Protein AF-A0A851PNS4-F1 (afdb_monomer)

pLDDT: mean 85.69, std 12.78, range [39.78, 97.44]

Radius of gyration: 22.6 Å; Cα contacts (8 Å, |Δi|>4): 442; chains: 1; bounding box: 61×51×70 Å

Secondary structure (DSSP, 8-state):
-------SPPTTGGGBSSSS-TT---EEEEE---SS--------SSPPPP-STTHHHHHHTT-EEEEE-SHHHHHHHHHHHHHH--SEEEEEEEEESSPPPPP----------SS--TTTEEEEEEE-PPPTTTSS---SSPPPPSS---TT-SSPPPBPSS-EEEEEEEEEPPP--TT---EEEEEPS-HHHHHHHHTT-TT-EEEEEEE-TTGGG-TTS-SEEEEEEEEEE-TTSS-EEEEE-STTHHHHHHHHHHHHHTSTT---HHHHHHHHHHHTTS-GGGG-

Solvent-accessible surface area (backbone atoms only — not comparable to full-atom values): 17306 Å² total; per-residue (Å²): 132,75,81,82,86,79,86,72,79,55,92,74,45,75,49,36,75,50,100,61,48,36,71,48,63,37,72,44,82,45,80,58,60,65,96,58,92,70,79,88,70,77,89,67,94,62,75,46,70,41,97,48,71,61,28,64,58,11,47,78,36,48,38,44,34,33,40,26,57,44,76,68,43,45,52,56,48,51,58,55,47,61,73,64,72,66,61,39,39,37,34,30,41,35,62,41,83,68,80,54,80,77,78,93,67,92,69,77,87,70,80,70,75,90,68,90,49,76,48,41,52,45,54,38,41,32,44,54,65,53,35,92,88,76,70,46,64,84,77,85,55,78,82,76,68,42,57,82,89,56,91,86,52,94,65,79,79,54,36,65,43,45,56,50,38,30,31,33,54,58,80,39,75,75,84,85,59,90,94,60,88,68,33,78,28,46,46,52,90,41,58,44,44,49,57,58,42,74,64,72,50,50,74,40,25,24,45,24,20,36,47,42,79,68,50,92,82,43,98,84,59,63,74,63,43,62,38,29,28,30,42,33,37,35,89,83,60,81,49,32,29,44,36,36,34,56,75,38,35,87,62,50,49,60,54,53,50,44,31,52,73,74,41,68,73,51,78,47,72,68,52,48,54,54,50,55,54,51,56,74,75,46,64,76,80,74,77,112

Mean predicted aligned error: 8.02 Å

InterPro domains:
  IPR051113 Integrator complex subunit 6 [PTHR12957] (2-287)
  IPR057413 Integrator complex subunit 6-like, beta-barrel domain [PF25462] (119-261)

Foldseek 3Di:
DDDDPPPDQDVPNQQADDPDAQFDADEAEAEQADPDDDDDDPDDPAFDADPDPCQVVNFLNQHTYGHHHDPVNVVVVVVVVVVVPAGFGKAKEAEDDDAADDQPPPDPDPPDPPDDDQQRIGIWTWGQDADPVPRHGDADFDADALAFDDPPDPDDHHGYNHFYKYKYNDWDADDDDPPDDKDKTWIDDGPNFVVQLVSVCQRTWIFIFTQNPPCPPPPPADSTAATQWTWGADNVSPTIITIGHHGNCVQVRVLVVCCVPVVVVPADPVSVVSVVVVCVSHRPVSVD

Structure (mmCIF, N/CA/C/O backbone):
data_AF-A0A851PNS4-F1
#
_entry.id   AF-A0A851PNS4-F1
#
loop_
_atom_site.group_PDB
_ato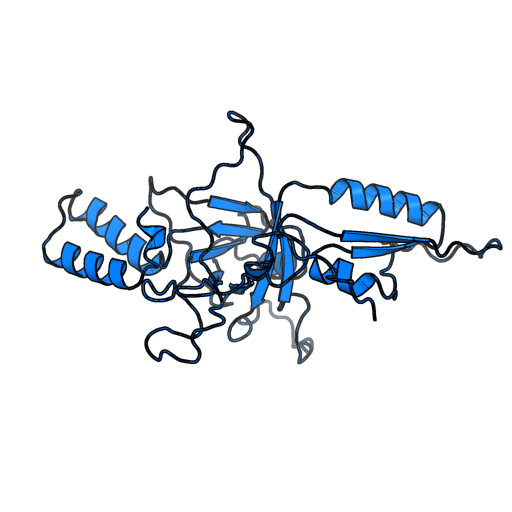m_site.id
_atom_site.type_symbol
_atom_site.label_atom_id
_atom_site.label_alt_id
_atom_site.label_comp_id
_atom_site.label_asym_id
_atom_site.label_entity_id
_atom_site.label_seq_id
_atom_site.pdbx_PDB_ins_code
_atom_site.Cartn_x
_atom_site.Cartn_y
_atom_site.Cartn_z
_atom_site.occupancy
_atom_site.B_iso_or_equiv
_atom_site.auth_seq_id
_atom_site.auth_comp_id
_atom_site.auth_asym_id
_atom_site.auth_atom_id
_atom_site.pdbx_PDB_model_num
ATOM 1 N N . GLN A 1 1 ? -0.827 0.821 -29.550 1.00 58.34 1 GLN A N 1
ATOM 2 C CA . GLN A 1 1 ? -1.533 0.421 -28.313 1.00 58.34 1 GLN A CA 1
ATOM 3 C C . GLN A 1 1 ? -1.532 -1.097 -28.230 1.00 58.34 1 GLN A C 1
ATOM 5 O O . GLN A 1 1 ? -1.799 -1.730 -29.245 1.00 58.34 1 GLN A O 1
ATOM 10 N N . LEU A 1 2 ? -1.178 -1.662 -27.075 1.00 74.62 2 LEU A N 1
ATOM 11 C CA . LEU A 1 2 ? -1.218 -3.103 -26.816 1.00 74.62 2 LEU A CA 1
ATOM 12 C C . LEU A 1 2 ? -2.602 -3.455 -26.250 1.00 74.62 2 LEU A C 1
ATOM 14 O O . LEU A 1 2 ? -2.930 -3.017 -25.152 1.00 74.62 2 LEU A O 1
ATOM 18 N N . HIS A 1 3 ? -3.406 -4.211 -26.998 1.00 80.44 3 HIS A N 1
ATOM 19 C CA . HIS A 1 3 ? -4.722 -4.690 -26.556 1.00 80.44 3 HIS A CA 1
ATOM 20 C C . HIS A 1 3 ? -4.648 -6.189 -26.276 1.00 80.44 3 HIS A C 1
ATOM 22 O O . HIS A 1 3 ? -4.168 -6.950 -27.116 1.00 80.44 3 HIS A O 1
ATOM 28 N N . LEU A 1 4 ? -5.100 -6.609 -25.093 1.00 80.94 4 LEU A N 1
ATOM 29 C CA . LEU A 1 4 ? -5.114 -8.017 -24.700 1.00 80.94 4 LEU A CA 1
ATOM 30 C C . LEU A 1 4 ? -6.422 -8.673 -25.178 1.00 80.94 4 LEU A C 1
ATOM 32 O O . LEU A 1 4 ? -7.496 -8.177 -24.834 1.00 80.94 4 LEU A O 1
ATOM 36 N N . PRO A 1 5 ? -6.374 -9.768 -25.959 1.00 78.44 5 PRO A N 1
ATOM 37 C CA . PRO A 1 5 ? -7.580 -10.463 -26.396 1.00 78.44 5 PRO A CA 1
ATOM 38 C C . PRO A 1 5 ? -8.207 -11.238 -25.225 1.00 78.44 5 PRO A C 1
ATOM 40 O O . PRO A 1 5 ? -7.684 -12.264 -24.795 1.00 78.44 5 PRO A O 1
ATOM 43 N N . LEU A 1 6 ? -9.349 -10.768 -24.717 1.00 74.50 6 LEU A N 1
ATOM 44 C CA . LEU A 1 6 ? -10.105 -11.395 -23.620 1.00 74.50 6 LEU A CA 1
ATOM 45 C C . LEU A 1 6 ? -11.136 -12.410 -24.152 1.00 74.50 6 LEU A C 1
ATOM 47 O O . LEU A 1 6 ? -12.320 -12.350 -23.834 1.00 74.50 6 LEU A O 1
ATOM 51 N N . ASN A 1 7 ? -10.696 -13.337 -25.005 1.00 68.88 7 ASN A N 1
ATOM 52 C CA . ASN A 1 7 ? -11.597 -14.169 -25.819 1.00 68.88 7 ASN A CA 1
ATOM 53 C C . ASN A 1 7 ? -12.253 -15.344 -25.061 1.00 68.88 7 ASN A C 1
ATOM 55 O O . ASN A 1 7 ? -13.078 -16.054 -25.633 1.00 68.88 7 ASN A O 1
ATOM 59 N N . SER A 1 8 ? -11.888 -15.603 -23.802 1.00 67.25 8 SER A N 1
ATOM 60 C CA . SER A 1 8 ? -12.467 -16.684 -22.985 1.00 67.25 8 SER A CA 1
ATOM 61 C C . SER A 1 8 ? -12.352 -16.348 -21.494 1.00 67.25 8 SER A C 1
ATOM 63 O O . SER A 1 8 ? -11.358 -16.719 -20.866 1.00 67.25 8 SER A O 1
ATOM 65 N N . PRO A 1 9 ? -13.320 -15.609 -20.920 1.00 78.00 9 PRO A N 1
ATOM 66 C CA . PRO A 1 9 ? -13.294 -15.281 -19.502 1.00 78.00 9 PRO A CA 1
ATOM 67 C C . PRO A 1 9 ? -13.413 -16.562 -18.669 1.00 78.00 9 PRO A C 1
ATOM 69 O O . PRO A 1 9 ? -14.321 -17.372 -18.859 1.00 78.00 9 PRO A O 1
ATOM 72 N N . LEU A 1 10 ? -12.467 -16.752 -17.750 1.00 84.19 10 LEU A N 1
ATOM 73 C CA . LEU A 1 10 ? -12.529 -17.819 -16.754 1.00 84.19 10 LEU A CA 1
ATOM 74 C C . LEU A 1 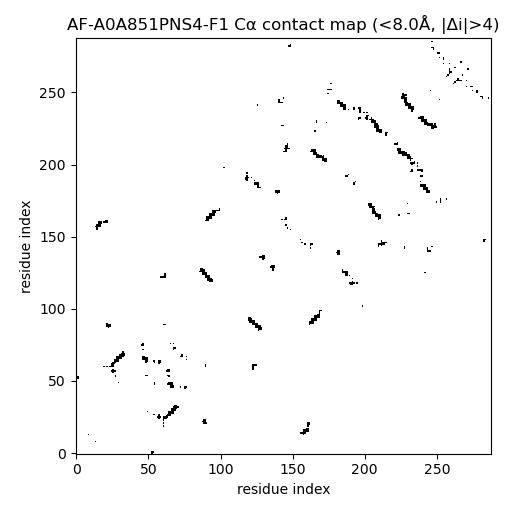10 ? -13.691 -17.535 -15.783 1.00 84.19 10 LEU A C 1
ATOM 76 O O . LEU A 1 10 ? -13.947 -16.362 -15.494 1.00 84.19 10 LEU A O 1
ATOM 80 N N . PRO A 1 11 ? -14.374 -18.556 -15.237 1.00 85.81 11 PRO A N 1
ATOM 81 C CA . PRO A 1 11 ? -15.370 -18.341 -14.187 1.00 85.81 11 PRO A CA 1
ATOM 82 C C . PRO A 1 11 ? -14.784 -17.530 -13.018 1.00 85.81 11 PRO A C 1
ATOM 84 O O . PRO A 1 11 ? -13.707 -17.864 -12.521 1.00 85.81 11 PRO A O 1
ATOM 87 N N . GLY A 1 12 ? -15.462 -16.459 -12.593 1.00 83.56 12 GLY A N 1
ATOM 88 C CA . GLY A 1 12 ? -14.994 -15.552 -11.540 1.00 83.56 12 GLY A CA 1
ATOM 89 C C . GLY A 1 12 ? -14.054 -14.438 -12.019 1.00 83.56 12 GLY A C 1
ATOM 90 O O . GLY A 1 12 ? -13.621 -13.616 -11.208 1.00 83.56 12 GLY A O 1
ATOM 91 N N . SER A 1 13 ? -13.721 -14.376 -13.314 1.00 85.75 13 SER A N 1
ATOM 92 C CA . SER A 1 13 ? -12.941 -13.264 -13.883 1.00 85.75 13 SER A CA 1
ATOM 93 C C . SER A 1 13 ? -13.712 -11.943 -13.882 1.00 85.75 13 SER A C 1
ATOM 95 O O . SER A 1 13 ? -13.099 -10.887 -13.797 1.00 85.75 13 SER A O 1
ATOM 97 N N . GLU A 1 14 ? -15.043 -11.994 -13.856 1.00 86.50 14 GLU A N 1
ATOM 98 C CA . GLU A 1 14 ? -15.935 -10.842 -13.733 1.00 86.50 14 GLU A CA 1
ATOM 99 C C . GLU A 1 14 ? -15.794 -10.090 -12.403 1.00 86.50 14 GLU A C 1
ATOM 101 O O . GLU A 1 14 ? -16.219 -8.944 -12.305 1.00 86.50 14 GLU A O 1
ATOM 106 N N . LEU A 1 15 ? -15.175 -10.700 -11.385 1.00 88.56 15 LEU A N 1
ATOM 107 C CA . LEU A 1 15 ? -14.929 -10.069 -10.085 1.00 88.56 15 LEU A CA 1
ATOM 108 C C . LEU A 1 15 ? -13.668 -9.196 -10.078 1.00 88.56 15 LEU A C 1
ATOM 110 O O . LEU A 1 15 ? -13.301 -8.648 -9.038 1.00 88.56 15 LEU A O 1
ATOM 114 N N . THR A 1 16 ? -12.943 -9.088 -11.191 1.00 88.88 16 THR A N 1
ATOM 115 C CA . THR A 1 16 ? -11.709 -8.296 -11.287 1.00 88.88 16 THR A CA 1
ATOM 116 C C . THR A 1 16 ? -11.668 -7.546 -12.609 1.00 88.88 16 THR A C 1
ATOM 118 O O . THR A 1 16 ? -12.000 -8.097 -13.651 1.00 88.88 16 THR A O 1
ATOM 121 N N . LYS A 1 17 ? -11.298 -6.264 -12.569 1.00 89.44 17 LYS A N 1
ATOM 122 C CA . LYS A 1 17 ? -11.341 -5.389 -13.749 1.00 89.44 17 LYS A CA 1
ATOM 123 C C . LYS A 1 17 ? -10.200 -5.673 -14.721 1.00 89.44 17 LYS A C 1
ATOM 125 O O . LYS A 1 17 ? -10.390 -5.603 -15.932 1.00 89.44 17 LYS A O 1
ATOM 130 N N . GLU A 1 18 ? -9.014 -5.952 -14.197 1.00 91.00 18 GLU A N 1
ATOM 131 C CA . GLU A 1 18 ? -7.792 -6.110 -14.978 1.00 91.00 18 GLU A CA 1
ATOM 132 C C . GLU A 1 18 ? -7.383 -7.592 -15.111 1.00 91.00 18 GLU A C 1
ATOM 134 O O . GLU A 1 18 ? -7.756 -8.429 -14.287 1.00 91.00 18 GLU A O 1
ATOM 139 N N . PRO A 1 19 ? -6.603 -7.949 -16.150 1.00 89.81 19 PRO A N 1
ATOM 140 C CA . PRO A 1 19 ? -6.223 -9.337 -16.422 1.00 89.81 19 PRO A CA 1
ATOM 141 C C . PRO A 1 19 ? -5.035 -9.837 -15.582 1.00 89.81 19 PRO A C 1
ATOM 143 O O . PRO A 1 19 ? -4.536 -10.934 -15.826 1.00 89.81 19 PRO A O 1
ATOM 146 N N . PHE A 1 20 ? -4.557 -9.039 -14.627 1.00 91.81 20 PHE A N 1
ATOM 147 C CA . PHE A 1 20 ? -3.464 -9.377 -13.717 1.00 91.81 20 PHE A CA 1
ATOM 148 C C . PHE A 1 20 ? -3.956 -9.368 -12.266 1.00 91.81 20 PHE A C 1
ATOM 150 O O . PHE A 1 20 ? -5.105 -9.045 -11.983 1.00 91.81 20 PHE A O 1
ATOM 157 N N . ARG A 1 21 ? -3.105 -9.783 -11.332 1.00 92.25 21 ARG A N 1
ATOM 158 C CA . ARG A 1 21 ? -3.401 -9.804 -9.893 1.00 92.25 21 ARG A CA 1
ATOM 159 C C . ARG A 1 21 ? -2.411 -8.932 -9.133 1.00 92.25 21 ARG A C 1
ATOM 161 O O . ARG A 1 21 ? -1.350 -8.598 -9.649 1.00 92.25 21 ARG A O 1
ATOM 168 N N . TRP A 1 22 ? -2.748 -8.600 -7.891 1.00 92.56 22 TRP A N 1
ATOM 169 C CA . TRP A 1 22 ? -1.929 -7.754 -7.020 1.00 92.56 22 TRP A CA 1
ATOM 170 C C . TRP A 1 22 ? -0.506 -8.250 -6.745 1.00 92.56 22 TRP A C 1
ATOM 172 O O . TRP A 1 22 ? 0.360 -7.470 -6.371 1.00 92.56 22 TRP A O 1
ATOM 182 N N . ASP A 1 23 ? -0.241 -9.535 -6.915 1.00 92.19 23 ASP A N 1
ATOM 183 C CA . ASP A 1 23 ? 1.047 -10.188 -6.703 1.00 92.19 23 ASP A CA 1
ATOM 184 C C . ASP A 1 23 ? 1.830 -10.392 -8.015 1.00 92.19 23 ASP A C 1
ATOM 186 O O . ASP A 1 23 ? 2.922 -10.961 -8.015 1.00 92.19 23 ASP A O 1
ATOM 190 N N . GLN A 1 24 ? 1.304 -9.907 -9.145 1.00 93.12 24 GLN A N 1
ATOM 191 C CA . GLN A 1 24 ? 1.887 -10.094 -10.471 1.00 93.12 24 GLN A CA 1
ATOM 192 C C . GLN A 1 24 ? 2.508 -8.798 -10.993 1.00 93.12 24 GLN A C 1
ATOM 194 O O . GLN A 1 24 ? 1.814 -7.823 -11.266 1.00 93.12 24 GLN A O 1
ATOM 199 N N . ARG A 1 25 ? 3.830 -8.814 -11.200 1.00 93.56 25 ARG A N 1
ATOM 200 C CA . ARG A 1 25 ? 4.587 -7.692 -11.776 1.00 93.56 25 ARG A CA 1
ATOM 201 C C . ARG A 1 25 ? 5.200 -8.080 -13.111 1.00 93.56 25 ARG A C 1
ATOM 203 O O . ARG A 1 25 ? 5.819 -9.139 -13.218 1.00 93.56 25 ARG A O 1
ATOM 210 N N . LEU A 1 26 ? 5.086 -7.204 -14.106 1.00 93.81 26 LEU A N 1
ATOM 211 C CA . LEU A 1 26 ? 5.686 -7.408 -15.419 1.00 93.81 26 LEU A CA 1
ATOM 212 C C . LEU A 1 26 ? 6.967 -6.583 -15.572 1.00 93.81 26 LEU A C 1
ATOM 214 O O . LEU A 1 26 ? 6.963 -5.356 -15.473 1.00 93.81 26 LEU A O 1
ATOM 218 N N . PHE A 1 27 ? 8.067 -7.262 -15.882 1.00 93.94 27 PHE A N 1
ATOM 219 C CA . PHE A 1 27 ? 9.312 -6.627 -16.300 1.00 93.94 27 PHE A CA 1
ATOM 220 C C . PHE A 1 27 ? 9.611 -7.003 -17.745 1.00 93.94 27 PHE A C 1
ATOM 222 O O . PHE A 1 27 ? 9.476 -8.164 -18.126 1.00 93.94 27 PHE A O 1
ATOM 229 N N . ALA A 1 28 ? 10.034 -6.027 -18.544 1.00 94.69 28 ALA A N 1
ATOM 230 C CA . ALA A 1 28 ? 10.362 -6.239 -19.949 1.00 94.69 28 ALA A CA 1
ATOM 231 C C . ALA A 1 28 ? 11.805 -5.823 -20.223 1.00 94.69 28 ALA A C 1
ATOM 233 O O . ALA A 1 28 ? 12.225 -4.744 -19.813 1.00 94.69 28 ALA A O 1
ATOM 234 N N . LEU A 1 29 ? 12.554 -6.663 -20.932 1.00 94.81 29 LEU A N 1
ATOM 235 C CA . LEU A 1 29 ? 13.880 -6.333 -21.447 1.00 94.81 29 LEU A CA 1
ATOM 236 C C . LEU A 1 29 ? 13.753 -6.135 -22.955 1.00 94.81 29 LEU A C 1
ATOM 238 O O . LEU A 1 29 ? 13.519 -7.091 -23.692 1.00 94.81 29 LEU A O 1
ATOM 242 N N . VAL A 1 30 ? 13.895 -4.893 -23.412 1.00 94.44 30 VAL A N 1
ATOM 243 C CA . VAL A 1 30 ? 13.866 -4.551 -24.834 1.00 94.44 30 VAL A CA 1
ATOM 244 C C . VAL A 1 30 ? 15.304 -4.497 -25.328 1.00 94.44 30 VAL A C 1
ATOM 246 O O . VAL A 1 30 ? 16.054 -3.571 -25.019 1.00 94.44 30 VAL A O 1
ATOM 249 N N . LEU A 1 31 ? 15.704 -5.532 -26.065 1.00 93.44 31 LEU A N 1
ATOM 250 C CA . LEU A 1 31 ? 17.057 -5.667 -26.594 1.00 93.44 31 LEU A CA 1
ATOM 251 C C . LEU A 1 31 ? 17.201 -4.811 -27.858 1.00 93.44 31 LEU A C 1
ATOM 253 O O . LEU A 1 31 ? 16.859 -5.244 -28.956 1.00 93.44 31 LEU A O 1
ATOM 257 N N . ARG A 1 32 ? 17.725 -3.595 -27.704 1.00 90.81 32 ARG A N 1
ATOM 258 C CA . ARG A 1 32 ? 18.068 -2.679 -28.801 1.00 90.81 32 ARG A CA 1
ATOM 259 C C . ARG A 1 32 ? 19.573 -2.695 -29.060 1.00 90.81 32 ARG A C 1
ATOM 261 O O . ARG A 1 32 ? 20.231 -1.658 -29.073 1.00 90.81 32 ARG A O 1
ATOM 268 N N . LEU A 1 33 ? 20.129 -3.895 -29.211 1.00 88.88 33 LEU A N 1
ATOM 269 C CA . LEU A 1 33 ? 21.557 -4.081 -29.459 1.00 88.88 33 LEU A CA 1
ATOM 270 C C . LEU A 1 33 ? 21.885 -3.661 -30.905 1.00 88.88 33 LEU A C 1
ATOM 272 O O . LEU A 1 33 ? 21.295 -4.217 -31.835 1.00 88.88 33 LEU A O 1
ATOM 276 N N . PRO A 1 34 ? 22.796 -2.695 -31.125 1.00 86.50 34 PRO A N 1
ATOM 277 C CA . PRO A 1 34 ? 23.174 -2.293 -32.471 1.00 86.50 34 PRO A CA 1
ATOM 278 C C . PRO A 1 34 ? 23.936 -3.426 -33.173 1.00 86.50 34 PRO A C 1
ATOM 280 O O . PRO A 1 34 ? 24.749 -4.118 -32.564 1.00 86.50 34 PRO A O 1
ATOM 283 N N . GLY A 1 35 ? 23.694 -3.600 -34.475 1.00 83.81 35 GLY A N 1
ATOM 284 C CA . GLY A 1 35 ? 24.404 -4.590 -35.301 1.00 83.81 35 GLY A CA 1
ATOM 285 C C . GLY A 1 35 ? 25.843 -4.194 -35.662 1.00 83.81 35 GLY A C 1
ATOM 286 O O . GLY A 1 35 ? 26.578 -5.003 -36.220 1.00 83.81 35 GLY A O 1
ATOM 287 N N . ILE A 1 36 ? 26.242 -2.959 -35.349 1.00 84.62 36 ILE A N 1
ATOM 288 C CA . ILE A 1 36 ? 27.603 -2.436 -35.492 1.00 84.62 36 ILE A CA 1
ATOM 289 C C . ILE A 1 36 ? 28.109 -1.983 -34.123 1.00 84.62 36 ILE A C 1
ATOM 291 O O . ILE A 1 36 ? 27.325 -1.529 -33.289 1.00 84.62 36 ILE A O 1
ATOM 295 N N . THR A 1 37 ? 29.416 -2.085 -33.886 1.00 72.25 37 THR A N 1
ATOM 296 C CA . THR A 1 37 ? 30.045 -1.563 -32.667 1.00 72.25 37 THR A CA 1
ATOM 297 C C . THR A 1 37 ? 29.807 -0.061 -32.563 1.00 72.25 37 THR A C 1
ATOM 299 O O . THR A 1 37 ? 30.387 0.719 -33.319 1.00 72.25 37 THR A O 1
ATOM 302 N N . ALA A 1 38 ? 28.937 0.337 -31.636 1.00 64.25 38 ALA A N 1
ATOM 303 C CA . ALA A 1 38 ? 28.774 1.730 -31.254 1.00 64.25 38 ALA A CA 1
ATOM 304 C C . ALA A 1 38 ? 30.009 2.184 -30.451 1.00 64.25 38 ALA A C 1
ATOM 306 O O . ALA A 1 38 ? 30.556 1.378 -29.691 1.00 64.25 38 ALA A O 1
ATOM 307 N N . PRO A 1 39 ? 30.459 3.445 -30.590 1.00 65.88 39 PRO A N 1
ATOM 308 C CA . PRO A 1 39 ? 31.428 4.006 -29.654 1.00 65.88 39 PRO A CA 1
ATOM 309 C C . PRO A 1 39 ? 30.851 3.915 -28.235 1.00 65.88 39 PRO A C 1
ATOM 311 O O . PRO A 1 39 ? 29.649 4.120 -28.057 1.00 65.88 39 PRO A O 1
ATOM 314 N N . GLU A 1 40 ? 31.679 3.561 -27.246 1.00 58.84 40 GLU A N 1
ATOM 315 C CA . GLU A 1 40 ? 31.247 3.456 -25.847 1.00 58.84 40 GLU A CA 1
ATOM 316 C C . GLU A 1 40 ? 30.581 4.767 -25.413 1.00 58.84 40 GLU A C 1
ATOM 318 O O . GLU A 1 40 ? 31.235 5.792 -25.231 1.00 58.84 40 GLU A O 1
ATOM 323 N N . SER A 1 41 ? 29.257 4.742 -25.281 1.00 59.50 41 SER A N 1
ATOM 324 C CA . SER A 1 41 ? 28.498 5.834 -24.687 1.00 59.50 41 SER A CA 1
ATOM 325 C C . SER A 1 41 ? 28.832 5.934 -23.199 1.00 59.50 41 SER A C 1
ATOM 327 O O . SER A 1 41 ? 29.057 4.909 -22.549 1.00 59.50 41 SER A O 1
ATOM 329 N N . GLU A 1 42 ? 28.845 7.165 -22.682 1.00 58.62 42 GLU A N 1
ATOM 330 C CA . GLU A 1 42 ? 29.133 7.512 -21.286 1.00 58.62 42 GLU A CA 1
ATOM 331 C C . GLU A 1 42 ? 28.499 6.544 -20.276 1.00 58.62 42 GLU A C 1
ATOM 333 O O . GLU A 1 42 ? 27.406 6.011 -20.483 1.00 58.62 42 GLU A O 1
ATOM 338 N N . GLN A 1 43 ? 29.204 6.321 -19.163 1.00 58.53 43 GLN A N 1
ATOM 339 C CA . GLN A 1 43 ? 28.789 5.425 -18.085 1.00 58.53 43 GLN A CA 1
ATOM 340 C C . GLN A 1 43 ? 27.444 5.865 -17.493 1.00 58.53 43 GLN A C 1
ATOM 342 O O . GLN A 1 43 ? 27.386 6.637 -16.540 1.00 58.53 43 GLN A O 1
ATOM 347 N N . MET A 1 44 ? 26.346 5.337 -18.027 1.00 63.91 44 MET A N 1
ATOM 348 C CA . MET A 1 44 ? 25.044 5.480 -17.395 1.00 63.91 44 MET A CA 1
ATOM 349 C C . MET A 1 44 ? 24.997 4.584 -16.156 1.00 63.91 44 MET A C 1
ATOM 351 O O . MET A 1 44 ? 25.132 3.363 -16.242 1.00 63.91 44 MET A O 1
ATOM 355 N N . THR A 1 45 ? 24.784 5.196 -14.991 1.00 71.31 45 THR A N 1
ATOM 356 C CA . THR A 1 45 ? 24.655 4.501 -13.698 1.00 71.31 45 THR A CA 1
ATOM 357 C C . THR A 1 45 ? 23.436 3.573 -13.653 1.00 71.31 45 THR A C 1
ATOM 359 O O . THR A 1 45 ? 23.405 2.627 -12.870 1.00 71.31 45 THR A O 1
ATOM 362 N N . ALA A 1 46 ? 22.427 3.822 -14.494 1.00 81.06 46 ALA A N 1
ATOM 363 C CA . ALA A 1 46 ? 21.202 3.038 -14.557 1.00 81.06 46 ALA A CA 1
ATOM 364 C C . ALA A 1 46 ? 20.764 2.777 -16.003 1.00 81.06 46 ALA A C 1
ATOM 366 O O . ALA A 1 46 ? 20.852 3.648 -16.867 1.00 81.06 46 ALA A O 1
ATOM 367 N N . VAL A 1 47 ? 20.219 1.582 -16.236 1.00 86.56 47 VAL A N 1
ATOM 368 C CA . VAL A 1 47 ? 19.594 1.206 -17.511 1.00 86.56 47 VAL A CA 1
ATOM 369 C C . VAL A 1 47 ? 18.344 2.075 -17.722 1.00 86.56 47 VAL A C 1
ATOM 371 O O . VAL A 1 47 ? 17.532 2.155 -16.794 1.00 86.56 47 VAL A O 1
ATOM 374 N N . PRO A 1 48 ? 18.166 2.742 -18.877 1.00 89.50 48 PRO A N 1
ATOM 375 C CA . PRO A 1 48 ? 17.020 3.606 -19.149 1.00 89.50 48 PRO A CA 1
ATOM 376 C C . PRO A 1 48 ? 15.719 2.816 -19.356 1.00 89.50 48 PRO A C 1
ATOM 378 O O . PRO A 1 48 ? 15.725 1.600 -19.559 1.00 89.50 48 PRO A O 1
ATOM 381 N N . VAL A 1 49 ? 14.588 3.520 -19.262 1.00 88.38 49 VAL A N 1
ATOM 382 C CA . VAL A 1 49 ? 13.268 2.984 -19.636 1.00 88.38 49 VAL A CA 1
ATOM 383 C C . VAL A 1 49 ? 13.170 2.920 -21.161 1.00 88.38 49 VAL A C 1
ATOM 385 O O . VAL A 1 49 ? 13.752 3.756 -21.849 1.00 88.38 49 VAL A O 1
ATOM 388 N N . ASP A 1 50 ? 12.463 1.922 -21.686 1.00 88.38 50 ASP A N 1
ATOM 389 C CA . ASP A 1 50 ? 12.165 1.845 -23.117 1.00 88.38 50 ASP A CA 1
ATOM 390 C C . ASP A 1 50 ? 10.832 2.528 -23.446 1.00 88.38 50 ASP A C 1
ATOM 392 O O . ASP A 1 50 ? 9.882 2.418 -22.676 1.00 88.38 50 ASP A O 1
ATOM 396 N N . ASP A 1 51 ? 10.723 3.166 -24.609 1.00 87.19 51 ASP A N 1
ATOM 397 C CA . ASP A 1 51 ? 9.452 3.694 -25.123 1.00 87.19 51 ASP A CA 1
ATOM 398 C C . ASP A 1 51 ? 8.815 2.698 -26.111 1.00 87.19 51 ASP A C 1
ATOM 400 O O . ASP A 1 51 ? 8.786 2.894 -27.328 1.00 87.19 51 ASP A O 1
ATOM 404 N N . SER A 1 52 ? 8.391 1.545 -25.583 1.00 90.44 52 SER A N 1
ATOM 405 C CA . SER A 1 52 ? 7.689 0.491 -26.326 1.00 90.44 52 SER A CA 1
ATOM 406 C C . SER A 1 52 ? 6.240 0.372 -25.879 1.00 90.44 52 SER A C 1
ATOM 408 O O . SER A 1 52 ? 5.884 0.681 -24.745 1.00 90.44 52 SER A O 1
ATOM 410 N N . ALA A 1 53 ? 5.404 -0.231 -26.728 1.00 91.38 53 ALA A N 1
ATOM 411 C CA . ALA A 1 53 ? 4.001 -0.513 -26.413 1.00 91.38 53 ALA A CA 1
ATOM 412 C C . ALA A 1 53 ? 3.790 -1.382 -25.152 1.00 91.38 53 ALA A C 1
ATOM 414 O O . ALA A 1 53 ? 2.685 -1.401 -24.615 1.00 91.38 53 ALA A O 1
ATOM 415 N N . ILE A 1 54 ? 4.823 -2.098 -24.688 1.00 92.19 54 ILE A N 1
ATOM 416 C CA . ILE A 1 54 ? 4.793 -2.904 -23.459 1.00 92.19 54 ILE A CA 1
ATOM 417 C C . ILE A 1 54 ? 5.027 -2.074 -22.188 1.00 92.19 54 ILE A C 1
ATOM 419 O O . ILE A 1 54 ? 4.618 -2.493 -21.110 1.00 92.19 54 ILE A O 1
ATOM 423 N N . THR A 1 55 ? 5.652 -0.896 -22.299 1.00 92.56 55 THR A N 1
ATOM 424 C CA . THR A 1 55 ? 6.028 -0.051 -21.155 1.00 92.56 55 THR A CA 1
ATOM 425 C C . THR A 1 55 ? 4.835 0.314 -20.272 1.00 92.56 55 THR A C 1
ATOM 427 O O . THR A 1 55 ? 4.930 0.063 -19.070 1.00 92.56 55 THR A O 1
ATOM 430 N N . PRO A 1 56 ? 3.680 0.752 -20.816 1.00 91.62 56 PRO A N 1
ATOM 431 C CA . PRO A 1 56 ? 2.502 1.011 -19.991 1.00 91.62 56 PRO A CA 1
ATOM 432 C C . PRO A 1 56 ? 2.033 -0.226 -19.213 1.00 91.62 56 PRO A C 1
ATOM 434 O O . PRO A 1 56 ? 1.651 -0.117 -18.055 1.00 91.62 56 PRO A O 1
ATOM 437 N N . MET A 1 57 ? 2.110 -1.427 -19.802 1.00 91.94 57 MET A N 1
ATOM 438 C CA . MET A 1 57 ? 1.723 -2.667 -19.113 1.00 91.94 57 MET A CA 1
ATOM 439 C C . MET A 1 57 ? 2.681 -3.004 -17.956 1.00 91.94 57 MET A C 1
ATOM 441 O O . MET A 1 57 ? 2.260 -3.459 -16.891 1.00 91.94 57 MET A O 1
ATOM 445 N N . CYS A 1 58 ? 3.980 -2.752 -18.135 1.00 92.81 58 CYS A N 1
ATOM 446 C CA . CYS A 1 58 ? 4.952 -2.875 -17.052 1.00 92.81 58 CYS A CA 1
ATOM 447 C C . CYS A 1 58 ? 4.657 -1.880 -15.919 1.00 92.81 58 CYS A C 1
ATOM 449 O O . CYS A 1 58 ? 4.728 -2.252 -14.754 1.00 92.81 58 CYS A O 1
ATOM 451 N N . GLU A 1 59 ? 4.290 -0.639 -16.239 1.00 90.56 59 GLU A N 1
ATOM 452 C CA . GLU A 1 59 ? 3.991 0.392 -15.238 1.00 90.56 59 GLU A CA 1
ATOM 453 C C . GLU A 1 59 ? 2.719 0.089 -14.434 1.00 90.56 59 GLU A C 1
ATOM 455 O O . GLU A 1 59 ? 2.750 0.173 -13.204 1.00 90.56 59 GLU A O 1
ATOM 460 N N . VAL A 1 60 ? 1.621 -0.325 -15.086 1.00 90.81 60 VAL A N 1
ATOM 461 C CA . VAL A 1 60 ? 0.353 -0.624 -14.382 1.00 90.81 60 VAL A CA 1
ATOM 462 C C . VAL A 1 60 ? 0.455 -1.841 -13.469 1.00 90.81 60 VAL A C 1
ATOM 464 O O . VAL A 1 60 ? -0.245 -1.908 -12.464 1.00 90.81 60 VAL A O 1
ATOM 467 N N . THR A 1 61 ? 1.347 -2.784 -13.782 1.00 92.94 61 THR A N 1
ATOM 468 C CA . THR A 1 61 ? 1.626 -3.954 -12.936 1.00 92.94 61 THR A CA 1
ATOM 469 C C . THR A 1 61 ? 2.648 -3.652 -11.833 1.00 92.94 61 THR A C 1
ATOM 471 O O . THR A 1 61 ? 3.013 -4.547 -11.085 1.00 92.94 61 THR A O 1
ATOM 474 N N . GLY A 1 62 ? 3.147 -2.415 -11.704 1.00 90.56 62 GLY A N 1
ATOM 475 C CA . GLY A 1 62 ? 4.169 -2.052 -10.711 1.00 90.56 62 GLY A CA 1
ATOM 476 C C . GLY A 1 62 ? 5.581 -2.562 -11.038 1.00 90.56 62 GLY A C 1
ATOM 477 O O . GLY A 1 62 ? 6.444 -2.623 -10.160 1.00 90.56 62 GLY A O 1
ATOM 478 N N . GLY A 1 63 ? 5.820 -2.960 -12.287 1.00 92.25 63 GLY A N 1
ATOM 479 C CA . GLY A 1 63 ? 7.121 -3.348 -12.816 1.00 92.25 63 GLY A CA 1
ATOM 480 C C . GLY A 1 63 ? 7.795 -2.235 -13.626 1.00 92.25 63 GLY A C 1
ATOM 481 O O . GLY A 1 63 ? 7.611 -1.044 -13.372 1.00 92.25 63 GLY A O 1
ATOM 482 N N . ARG A 1 64 ? 8.663 -2.619 -14.570 1.00 91.31 64 ARG A N 1
ATOM 483 C CA . ARG A 1 64 ? 9.460 -1.680 -15.381 1.00 91.31 64 ARG A CA 1
ATOM 484 C C . ARG A 1 64 ? 9.915 -2.305 -16.702 1.00 91.31 64 ARG A C 1
ATOM 486 O O . ARG A 1 64 ? 10.305 -3.472 -16.726 1.00 91.31 64 ARG A O 1
ATOM 493 N N . SER A 1 65 ? 9.940 -1.520 -17.779 1.00 93.75 65 SER A N 1
ATOM 494 C CA . SER A 1 65 ? 10.652 -1.867 -19.015 1.00 93.75 65 SER A CA 1
ATOM 495 C C . SER A 1 65 ? 12.082 -1.307 -19.007 1.00 93.75 65 SER A C 1
ATOM 497 O O . SER A 1 65 ? 12.335 -0.194 -18.540 1.00 93.75 65 SER A O 1
ATOM 499 N N . TYR A 1 66 ? 13.026 -2.093 -19.512 1.00 93.50 66 TYR A N 1
ATOM 500 C CA . TYR A 1 66 ? 14.442 -1.757 -19.603 1.00 93.50 66 TYR A CA 1
ATOM 501 C C . TYR A 1 66 ? 14.861 -1.704 -21.071 1.00 93.50 66 TYR A C 1
ATOM 503 O O . TYR A 1 66 ? 14.680 -2.683 -21.797 1.00 93.50 66 TYR A O 1
ATOM 511 N N . CYS A 1 67 ? 15.447 -0.586 -21.495 1.00 93.88 67 CYS A N 1
ATOM 512 C CA . CYS A 1 67 ? 16.052 -0.450 -22.816 1.00 93.88 67 CYS A CA 1
ATOM 513 C C . CYS A 1 67 ? 17.520 -0.880 -22.745 1.00 93.88 67 CYS A C 1
ATOM 515 O O . CYS A 1 67 ? 18.350 -0.217 -22.121 1.00 93.88 67 CYS A O 1
ATOM 517 N N . VAL A 1 68 ? 17.834 -2.025 -23.348 1.00 92.75 68 VAL A N 1
ATOM 518 C CA . VAL A 1 68 ? 19.159 -2.645 -23.290 1.00 92.75 68 VAL A CA 1
ATOM 519 C C . VAL A 1 68 ? 19.874 -2.433 -24.619 1.00 92.75 68 VAL A C 1
ATOM 521 O O . VAL A 1 68 ? 19.562 -3.094 -25.608 1.00 92.75 68 VAL A O 1
ATOM 524 N N . CYS A 1 69 ? 20.862 -1.537 -24.625 1.00 90.31 69 CYS A N 1
ATOM 525 C CA . CYS A 1 69 ? 21.623 -1.179 -25.830 1.00 90.31 69 CYS A CA 1
ATOM 526 C C . CYS A 1 69 ? 23.017 -1.821 -25.897 1.00 90.31 69 CYS A C 1
ATOM 528 O O . CYS A 1 69 ? 23.688 -1.732 -26.921 1.00 90.31 69 CYS A O 1
ATOM 530 N N . SER A 1 70 ? 23.475 -2.477 -24.826 1.00 89.56 70 SER A N 1
ATOM 531 C CA . SER A 1 70 ? 24.779 -3.148 -24.791 1.00 89.56 70 SER A CA 1
ATOM 532 C C . SER A 1 70 ? 24.772 -4.399 -23.902 1.00 89.56 70 SER A C 1
ATOM 534 O O . SER A 1 70 ? 23.949 -4.499 -22.986 1.00 89.56 70 SER A O 1
ATOM 536 N N . PRO A 1 71 ? 25.724 -5.335 -24.094 1.00 88.62 71 PRO A N 1
ATOM 537 C CA . PRO A 1 71 ? 25.895 -6.486 -23.202 1.00 88.62 71 PRO A CA 1
ATOM 538 C C . PRO A 1 71 ? 26.165 -6.089 -21.742 1.00 88.62 71 PRO A C 1
ATOM 540 O O . PRO A 1 71 ? 25.715 -6.758 -20.816 1.00 88.62 71 PRO A O 1
ATOM 543 N N . ARG A 1 72 ? 26.859 -4.967 -21.512 1.00 88.62 72 ARG A N 1
ATOM 544 C CA . ARG A 1 72 ? 27.092 -4.435 -20.161 1.00 88.62 72 ARG A CA 1
ATOM 545 C C . ARG A 1 72 ? 25.784 -4.003 -19.495 1.00 88.62 72 ARG A C 1
ATOM 547 O O . ARG A 1 72 ? 25.544 -4.366 -18.347 1.00 88.62 72 ARG A O 1
ATOM 554 N N . MET A 1 73 ? 24.932 -3.277 -20.220 1.00 91.25 73 MET A N 1
ATOM 555 C CA . MET A 1 73 ? 23.612 -2.871 -19.722 1.00 91.25 73 MET A CA 1
ATOM 556 C C . MET A 1 73 ? 22.710 -4.075 -19.458 1.00 91.25 73 MET A C 1
ATOM 558 O O . MET A 1 73 ? 21.923 -4.045 -18.516 1.00 91.25 73 MET A O 1
ATOM 562 N N . LEU A 1 74 ? 22.836 -5.144 -20.252 1.00 92.06 74 LEU A N 1
ATOM 563 C CA . LEU A 1 74 ? 22.113 -6.390 -20.008 1.00 92.06 74 LEU A CA 1
ATOM 564 C C . LEU A 1 74 ? 22.482 -6.975 -18.640 1.00 92.06 74 LEU A C 1
ATOM 566 O O . LEU A 1 74 ? 21.588 -7.257 -17.851 1.00 92.06 74 LEU A O 1
ATOM 570 N N . ASN A 1 75 ? 23.777 -7.093 -18.330 1.00 92.25 75 ASN A N 1
ATOM 571 C CA . ASN A 1 75 ? 24.225 -7.600 -17.029 1.00 92.25 75 ASN A CA 1
ATOM 572 C C . ASN A 1 75 ? 23.736 -6.717 -15.872 1.00 92.25 75 ASN A C 1
ATOM 574 O O . ASN A 1 75 ? 23.137 -7.226 -14.930 1.00 92.25 75 ASN A O 1
ATOM 578 N N . GLN A 1 76 ? 23.879 -5.391 -15.988 1.00 91.12 76 GLN A N 1
ATOM 579 C CA . GLN A 1 76 ? 23.357 -4.448 -14.988 1.00 91.12 76 GLN A CA 1
ATOM 580 C C . GLN A 1 76 ? 21.837 -4.585 -14.791 1.00 91.12 76 GLN A C 1
ATOM 582 O O . GLN A 1 76 ? 21.332 -4.521 -13.669 1.00 91.12 76 GLN A O 1
ATOM 587 N N . CYS A 1 77 ? 21.091 -4.782 -15.882 1.00 91.94 77 CYS A N 1
ATOM 588 C CA . CYS A 1 77 ? 19.652 -5.007 -15.835 1.00 91.94 77 CYS A CA 1
ATOM 589 C C . CYS A 1 77 ? 19.311 -6.305 -15.095 1.00 91.94 77 CYS A C 1
ATOM 591 O O . CYS A 1 77 ? 18.398 -6.307 -14.273 1.00 91.94 77 CYS A O 1
ATOM 593 N N . LEU A 1 78 ? 20.025 -7.397 -15.381 1.00 92.81 78 LEU A N 1
ATOM 594 C CA . LEU A 1 78 ? 19.807 -8.695 -14.741 1.00 92.81 78 LEU A CA 1
ATOM 595 C C . LEU A 1 78 ? 20.109 -8.632 -13.239 1.00 92.81 78 LEU A C 1
ATOM 597 O O . LEU A 1 78 ? 19.287 -9.073 -12.440 1.00 92.81 78 LEU A O 1
ATOM 601 N N . GLU A 1 79 ? 21.221 -8.009 -12.845 1.00 91.31 79 GLU A N 1
ATOM 602 C CA . GLU A 1 79 ? 21.573 -7.791 -11.436 1.00 91.31 79 GLU A CA 1
ATOM 603 C C . GLU A 1 79 ? 20.503 -6.969 -10.701 1.00 91.31 79 GLU A C 1
ATOM 605 O O . GLU A 1 79 ? 20.052 -7.351 -9.618 1.00 91.31 79 GLU A O 1
ATOM 610 N N . SER A 1 80 ? 20.030 -5.876 -11.312 1.00 89.75 80 SER A N 1
ATOM 611 C CA . SER A 1 80 ? 18.948 -5.060 -10.750 1.00 89.75 80 SER A CA 1
ATOM 612 C C . SER A 1 80 ? 17.630 -5.832 -10.653 1.00 89.75 80 SER A C 1
ATOM 614 O O . SER A 1 80 ? 16.900 -5.688 -9.672 1.00 89.75 80 SER A O 1
ATOM 616 N N . LEU A 1 81 ? 17.310 -6.659 -11.652 1.00 91.31 81 LEU A N 1
ATOM 617 C CA . LEU A 1 81 ? 16.073 -7.432 -11.684 1.00 91.31 81 LEU A CA 1
ATOM 618 C C . LEU A 1 81 ? 16.042 -8.481 -10.571 1.00 91.31 81 LEU A C 1
ATOM 620 O O . LEU A 1 81 ? 15.029 -8.586 -9.885 1.00 91.31 81 LEU A O 1
ATOM 624 N N . VAL A 1 82 ? 17.148 -9.195 -10.337 1.00 91.00 82 VAL A N 1
ATOM 625 C CA . VAL A 1 82 ? 17.256 -10.199 -9.262 1.00 91.00 82 VAL A CA 1
ATOM 626 C C . VAL A 1 82 ? 16.945 -9.588 -7.895 1.00 91.00 82 VAL A C 1
ATOM 628 O O . VAL A 1 82 ? 16.237 -10.196 -7.098 1.00 91.00 82 VAL A O 1
ATOM 631 N N . GLN A 1 83 ? 17.391 -8.357 -7.638 1.00 88.00 83 GLN A N 1
ATOM 632 C CA . GLN A 1 83 ? 17.094 -7.661 -6.381 1.00 88.00 83 GLN A CA 1
ATOM 633 C C . GLN A 1 83 ? 15.606 -7.300 -6.235 1.00 88.00 83 GLN A C 1
ATOM 635 O O . GLN A 1 83 ? 15.100 -7.230 -5.114 1.00 88.00 83 GLN A O 1
ATOM 640 N N . LYS A 1 84 ? 14.893 -7.108 -7.353 1.00 88.31 84 LYS A N 1
ATOM 641 C CA . LYS A 1 84 ? 13.473 -6.727 -7.383 1.00 88.31 84 LYS A CA 1
ATOM 642 C C . LYS A 1 84 ? 12.516 -7.903 -7.258 1.00 88.31 84 LYS A C 1
ATOM 644 O O . LYS A 1 84 ? 11.351 -7.668 -6.940 1.00 88.31 84 LYS A O 1
ATOM 649 N N . VAL A 1 85 ? 12.958 -9.142 -7.478 1.00 85.06 85 VAL A N 1
ATOM 650 C CA . VAL A 1 85 ? 12.125 -10.342 -7.292 1.00 85.06 85 VAL A CA 1
ATOM 651 C C . VAL A 1 85 ? 11.982 -10.626 -5.796 1.00 85.06 85 VAL A C 1
ATOM 653 O O . VAL A 1 85 ? 12.731 -11.391 -5.202 1.00 85.06 85 VAL A O 1
ATOM 656 N N . GLN A 1 86 ? 11.017 -9.953 -5.178 1.00 87.12 86 GLN A N 1
ATOM 657 C CA . GLN A 1 86 ? 10.699 -10.057 -3.758 1.00 87.12 86 GLN A CA 1
ATOM 658 C C . GLN A 1 86 ? 9.237 -10.464 -3.586 1.00 87.12 86 GLN A C 1
ATOM 660 O O . GLN A 1 86 ? 8.382 -10.068 -4.383 1.00 87.12 86 GLN A O 1
ATOM 665 N N . SER A 1 87 ? 8.965 -11.225 -2.525 1.00 88.62 87 SER A N 1
ATOM 666 C CA . SER A 1 87 ? 7.606 -11.582 -2.114 1.00 88.62 87 SER A CA 1
ATOM 667 C C . SER A 1 87 ? 6.877 -10.348 -1.590 1.00 88.62 87 SER A C 1
ATOM 669 O O . SER A 1 87 ? 7.348 -9.667 -0.673 1.00 88.62 87 SER A O 1
ATOM 671 N N . GLY A 1 88 ? 5.717 -10.062 -2.163 1.00 92.69 88 GLY A N 1
ATOM 672 C CA . GLY A 1 88 ? 4.924 -8.907 -1.793 1.00 92.69 88 GLY A CA 1
ATOM 673 C C . GLY A 1 88 ? 3.702 -8.751 -2.673 1.00 92.69 88 GLY A C 1
ATOM 674 O O . GLY A 1 88 ? 3.460 -9.548 -3.576 1.00 92.69 88 GLY A O 1
ATOM 675 N N . VAL A 1 89 ? 2.959 -7.692 -2.397 1.00 94.62 89 VAL A N 1
ATOM 676 C CA . VAL A 1 89 ? 1.762 -7.322 -3.150 1.00 94.62 89 VAL A CA 1
ATOM 677 C C . VAL A 1 89 ? 1.844 -5.855 -3.530 1.00 94.62 89 VAL A C 1
ATOM 679 O O . VAL A 1 89 ? 2.417 -5.043 -2.803 1.00 94.62 89 VAL A O 1
ATOM 682 N N . VAL A 1 90 ? 1.328 -5.517 -4.699 1.00 96.06 90 VAL A N 1
ATOM 683 C CA . VAL A 1 90 ? 1.363 -4.171 -5.255 1.00 96.06 90 VAL A CA 1
ATOM 684 C C . VAL A 1 90 ? 0.129 -3.408 -4.797 1.00 96.06 90 VAL A C 1
ATOM 686 O O . VAL A 1 90 ? -1.005 -3.872 -4.916 1.00 96.06 90 VAL A O 1
ATOM 689 N N . ILE A 1 91 ? 0.374 -2.209 -4.281 1.00 95.31 91 ILE A N 1
ATOM 690 C CA . ILE A 1 91 ? -0.646 -1.256 -3.856 1.00 95.31 91 ILE A CA 1
ATOM 691 C C . ILE A 1 91 ? -0.452 0.030 -4.656 1.00 95.31 91 ILE A C 1
ATOM 693 O O . ILE A 1 91 ? 0.683 0.450 -4.899 1.00 95.31 91 ILE A O 1
ATOM 697 N N . ASN A 1 92 ? -1.556 0.654 -5.067 1.00 95.00 92 ASN A N 1
ATOM 698 C CA . ASN A 1 92 ? -1.528 2.001 -5.622 1.00 95.00 92 ASN A CA 1
ATOM 699 C C . ASN A 1 92 ? -1.688 3.006 -4.478 1.00 95.00 92 ASN A C 1
ATOM 701 O O . ASN A 1 92 ? -2.728 3.034 -3.822 1.00 95.00 92 ASN A O 1
ATOM 705 N N . PHE A 1 93 ? -0.661 3.813 -4.231 1.00 95.31 93 PHE A N 1
ATOM 706 C CA . PHE A 1 93 ? -0.720 4.897 -3.258 1.00 95.31 93 PHE A CA 1
ATOM 707 C C . PHE A 1 93 ? -1.064 6.197 -3.963 1.00 95.31 93 PHE A C 1
ATOM 709 O O . PHE A 1 93 ? -0.360 6.584 -4.890 1.00 95.31 93 PHE A O 1
ATOM 716 N N . GLU A 1 94 ? -2.089 6.894 -3.483 1.00 94.75 94 GLU A N 1
ATOM 717 C CA . GLU A 1 94 ? -2.515 8.188 -4.012 1.00 94.75 94 GLU A CA 1
ATOM 718 C C . GLU A 1 94 ? -2.586 9.237 -2.906 1.00 94.75 94 GLU A C 1
ATOM 720 O O . GLU A 1 94 ? -3.168 9.023 -1.845 1.00 94.75 94 GLU A O 1
ATOM 725 N N . LYS A 1 95 ? -2.018 10.411 -3.149 1.00 93.62 95 LYS A N 1
ATOM 726 C CA . LYS A 1 95 ? -2.129 11.530 -2.220 1.00 93.62 95 LYS A CA 1
ATOM 727 C C . LYS A 1 95 ? -3.557 12.075 -2.232 1.00 93.62 95 LYS A C 1
ATOM 729 O O . LYS A 1 95 ? -4.097 12.401 -3.288 1.00 93.62 95 LYS A O 1
ATOM 734 N N . ALA A 1 96 ? -4.129 12.262 -1.049 1.00 90.31 96 ALA A N 1
ATOM 735 C CA . ALA A 1 96 ? -5.394 12.953 -0.848 1.00 90.31 96 ALA A CA 1
ATOM 736 C C . ALA A 1 96 ? -5.193 14.269 -0.086 1.00 90.31 96 ALA A C 1
ATOM 738 O O . ALA A 1 96 ? -4.445 14.336 0.890 1.00 90.31 96 ALA A O 1
ATOM 739 N N . GLY A 1 97 ? -5.911 15.311 -0.510 1.00 86.81 97 GLY A N 1
ATOM 740 C CA . GLY A 1 97 ? -5.841 16.634 0.110 1.00 86.81 97 GLY A CA 1
ATOM 741 C C . GLY A 1 97 ? -4.597 17.445 -0.295 1.00 86.81 97 GLY A C 1
ATOM 742 O O . GLY A 1 97 ? -3.947 17.125 -1.298 1.00 86.81 97 GLY A O 1
ATOM 743 N N . PRO A 1 98 ? -4.291 18.533 0.434 1.00 86.12 98 PRO A N 1
ATOM 744 C CA . PRO A 1 98 ? -3.176 19.426 0.122 1.00 86.12 98 PRO A CA 1
ATOM 745 C C . PRO A 1 98 ? -1.811 18.764 0.356 1.00 86.12 98 PRO A C 1
ATOM 747 O O . PRO A 1 98 ? -1.696 17.753 1.048 1.00 86.12 98 PRO A O 1
ATOM 750 N N . ASP A 1 99 ? -0.770 19.339 -0.245 1.00 84.44 99 ASP A N 1
ATOM 751 C CA . ASP A 1 99 ? 0.620 18.952 0.026 1.00 84.44 99 ASP A CA 1
ATOM 752 C C . ASP A 1 99 ? 1.000 19.295 1.474 1.00 84.44 99 ASP A C 1
ATOM 754 O O . ASP A 1 99 ? 0.438 20.236 2.045 1.00 84.44 99 ASP A O 1
ATOM 758 N N . PRO A 1 100 ? 1.951 18.565 2.088 1.00 82.88 100 PRO A N 1
ATOM 759 C CA . PRO A 1 100 ? 2.374 18.883 3.440 1.00 82.88 100 PRO A CA 1
ATOM 760 C C . PRO A 1 100 ? 3.058 20.250 3.478 1.00 82.88 100 PRO A C 1
ATOM 762 O O . PRO A 1 100 ? 3.719 20.670 2.515 1.00 82.88 100 PRO A O 1
ATOM 765 N N . SER A 1 101 ? 2.961 20.906 4.636 1.00 77.25 101 SER A N 1
ATOM 766 C CA . SER A 1 101 ? 3.708 22.131 4.909 1.00 77.25 101 SER A CA 1
ATOM 767 C C . SER A 1 101 ? 5.200 21.928 4.603 1.00 77.25 101 SER A C 1
ATOM 769 O O . SER A 1 101 ? 5.735 20.832 4.850 1.00 77.25 101 SER A O 1
ATOM 771 N N . PRO A 1 102 ? 5.877 22.949 4.043 1.00 71.94 102 PRO A N 1
ATOM 772 C CA . PRO A 1 102 ? 7.315 22.909 3.827 1.00 71.94 102 PRO A CA 1
ATOM 773 C C . PRO A 1 102 ? 8.056 22.541 5.110 1.00 71.94 102 PRO A C 1
ATOM 775 O O . PRO A 1 102 ? 7.648 22.931 6.201 1.00 71.94 102 PRO A O 1
ATOM 778 N N . ILE A 1 103 ? 9.132 21.770 4.960 1.00 68.81 103 ILE A N 1
ATOM 779 C CA . ILE A 1 103 ? 10.090 21.557 6.043 1.00 68.81 103 ILE A CA 1
ATOM 780 C C . ILE A 1 103 ? 10.726 22.929 6.293 1.00 68.81 103 ILE A C 1
ATOM 782 O O . ILE A 1 103 ? 11.222 23.542 5.346 1.00 68.81 103 ILE A O 1
ATOM 786 N N . ASP A 1 104 ? 10.635 23.434 7.522 1.00 56.75 104 ASP A N 1
ATOM 787 C CA . ASP A 1 104 ? 11.159 24.742 7.932 1.00 56.75 104 ASP A CA 1
ATOM 788 C C . ASP A 1 104 ? 12.694 24.689 8.031 1.00 56.75 104 ASP A C 1
ATOM 790 O O . ASP A 1 104 ? 13.277 24.743 9.105 1.00 56.75 104 ASP A O 1
ATOM 794 N N . ASP A 1 105 ? 13.355 24.480 6.894 1.00 50.94 105 ASP A N 1
ATOM 795 C CA . ASP A 1 105 ? 14.809 24.357 6.776 1.00 50.94 105 ASP A CA 1
ATOM 796 C C . ASP A 1 105 ? 15.376 25.544 5.985 1.00 50.94 105 ASP A C 1
ATOM 798 O O . ASP A 1 105 ? 16.170 25.352 5.076 1.00 50.94 105 ASP A O 1
ATOM 802 N N . GLY A 1 106 ? 14.953 26.784 6.277 1.00 52.41 106 GLY A N 1
ATOM 803 C CA . GLY A 1 106 ? 15.655 28.031 5.900 1.00 52.41 106 GLY A CA 1
ATOM 804 C C . GLY A 1 106 ? 16.077 28.234 4.429 1.00 52.41 106 GLY A C 1
ATOM 805 O O . GLY A 1 106 ? 16.805 29.182 4.132 1.00 52.41 106 GLY A O 1
ATOM 806 N N . GLN A 1 107 ? 15.659 27.373 3.500 1.00 47.06 107 GLN A N 1
ATOM 807 C CA . GLN A 1 107 ? 16.055 27.383 2.102 1.00 47.06 107 GLN A CA 1
ATOM 808 C C . GLN A 1 107 ? 14.923 27.966 1.269 1.00 47.06 107 GLN A C 1
ATOM 810 O O . GLN A 1 107 ? 13.866 27.368 1.077 1.00 47.06 107 GLN A O 1
ATOM 815 N N . VAL A 1 108 ? 15.216 29.180 0.813 1.00 42.59 108 VAL A N 1
ATOM 816 C CA . VAL A 1 108 ? 14.529 29.994 -0.186 1.00 42.59 108 VAL A CA 1
ATOM 817 C C . VAL A 1 108 ? 13.853 29.146 -1.264 1.00 42.59 108 VAL A C 1
ATOM 819 O O . VAL A 1 108 ? 14.495 28.278 -1.852 1.00 42.59 108 VAL A O 1
ATOM 822 N N . ASP A 1 109 ? 12.582 29.469 -1.519 1.00 44.62 109 ASP A N 1
ATOM 823 C CA . ASP A 1 109 ? 11.743 29.107 -2.667 1.00 44.62 109 ASP A CA 1
ATOM 824 C C . ASP A 1 109 ? 12.506 28.539 -3.877 1.00 44.62 109 ASP A C 1
ATOM 826 O O . ASP A 1 109 ? 12.794 29.232 -4.855 1.00 44.62 109 ASP A O 1
ATOM 830 N N . ILE A 1 110 ? 12.778 27.234 -3.861 1.00 45.66 110 ILE A N 1
ATOM 831 C CA . ILE A 1 110 ? 13.005 26.500 -5.101 1.00 45.66 110 ILE A CA 1
ATOM 832 C C . ILE A 1 110 ? 11.612 26.193 -5.621 1.00 45.66 110 ILE A C 1
ATOM 834 O O . ILE A 1 110 ? 10.919 25.340 -5.068 1.00 45.66 110 ILE A O 1
ATOM 838 N N . SER A 1 111 ? 11.207 26.950 -6.643 1.00 48.12 111 SER A N 1
ATOM 839 C CA . SER A 1 111 ? 10.030 26.758 -7.494 1.00 48.12 111 SER A CA 1
ATOM 840 C C . SER A 1 111 ? 9.554 25.302 -7.497 1.00 48.12 111 SER A C 1
ATOM 842 O O . SER A 1 111 ? 10.025 24.486 -8.297 1.00 48.12 111 SER A O 1
ATOM 844 N N . ARG A 1 112 ? 8.640 24.956 -6.579 1.00 56.47 112 ARG A N 1
ATOM 845 C CA . ARG A 1 112 ? 8.022 23.631 -6.576 1.00 56.47 112 ARG A CA 1
ATOM 846 C C . ARG A 1 112 ? 7.289 23.503 -7.907 1.00 56.47 112 ARG A C 1
ATOM 848 O O . ARG A 1 112 ? 6.535 24.418 -8.250 1.00 56.47 112 ARG A O 1
ATOM 855 N N . PRO A 1 113 ? 7.504 22.428 -8.679 1.00 58.12 113 PRO A N 1
ATOM 856 C CA . PRO A 1 113 ? 6.801 22.279 -9.937 1.00 58.12 113 PRO A CA 1
ATOM 857 C C . PRO A 1 113 ? 5.297 22.257 -9.645 1.00 58.12 113 PRO A C 1
ATOM 859 O O . PRO A 1 113 ? 4.815 21.388 -8.917 1.00 58.12 113 PRO A O 1
ATOM 862 N N . PHE A 1 114 ? 4.563 23.231 -10.184 1.00 58.78 114 PHE A N 1
ATOM 863 C CA . PHE A 1 114 ? 3.105 23.210 -10.182 1.00 58.78 114 PHE A CA 1
ATOM 864 C C . PHE A 1 114 ? 2.662 22.001 -11.011 1.00 58.78 114 PHE A C 1
ATOM 866 O O . PHE A 1 114 ? 2.816 21.995 -12.230 1.00 58.78 114 PHE A O 1
ATOM 873 N N . GLY A 1 115 ? 2.160 20.954 -10.354 1.00 70.94 115 GLY A N 1
ATOM 874 C CA . GLY A 1 115 ? 1.702 19.746 -11.035 1.00 70.94 115 GLY A CA 1
ATOM 875 C C . GLY A 1 115 ? 1.818 18.466 -10.203 1.00 70.94 115 GLY A C 1
ATOM 876 O O . GLY A 1 115 ? 2.318 18.488 -9.076 1.00 70.94 115 GLY A O 1
ATOM 877 N N . PRO A 1 116 ? 1.333 17.335 -10.746 1.00 80.00 116 PRO A N 1
ATOM 878 C CA . PRO A 1 116 ? 1.448 16.033 -10.104 1.00 80.00 116 P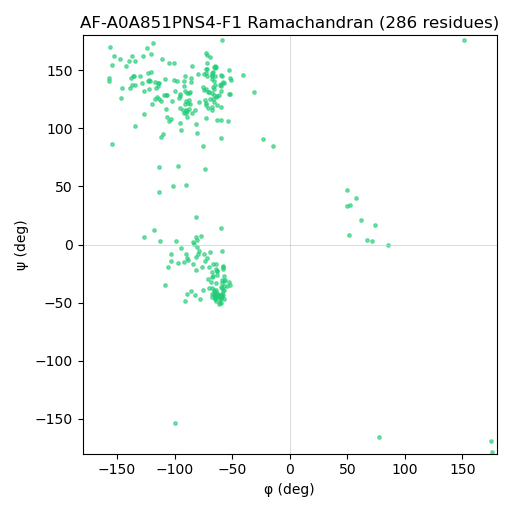RO A CA 1
ATOM 879 C C . PRO A 1 116 ? 2.923 15.635 -9.972 1.00 80.00 116 PRO A C 1
ATOM 881 O O . PRO A 1 116 ? 3.641 15.524 -10.962 1.00 80.00 116 PRO A O 1
ATOM 884 N N . GLN A 1 117 ? 3.371 15.420 -8.737 1.00 88.56 117 GLN A N 1
ATOM 885 C CA . GLN A 1 117 ? 4.720 14.949 -8.449 1.00 88.56 117 GLN A CA 1
ATOM 886 C C . GLN A 1 117 ? 4.783 13.418 -8.529 1.00 88.56 117 GLN A C 1
ATOM 888 O O . GLN A 1 117 ? 3.788 12.755 -8.224 1.00 88.56 117 GLN A O 1
ATOM 893 N N . PRO A 1 118 ? 5.951 12.822 -8.833 1.00 88.19 118 PRO A N 1
ATOM 894 C CA . PRO A 1 118 ? 6.115 11.365 -8.890 1.00 88.19 118 PRO A CA 1
ATOM 895 C C . PRO A 1 118 ? 5.763 10.621 -7.591 1.00 88.19 118 PRO A C 1
ATOM 897 O O . PRO A 1 118 ? 5.543 9.414 -7.611 1.00 88.19 118 PRO A O 1
ATOM 900 N N . TRP A 1 119 ? 5.737 11.318 -6.450 1.00 91.75 119 TRP A N 1
ATOM 901 C CA . TRP A 1 119 ? 5.336 10.757 -5.159 1.00 91.75 119 TRP A CA 1
ATOM 902 C C . TRP A 1 119 ? 3.825 10.855 -4.886 1.00 91.75 119 TRP A C 1
ATOM 904 O O . TRP A 1 119 ? 3.343 10.197 -3.968 1.00 91.75 119 TRP A O 1
ATOM 914 N N . HIS A 1 120 ? 3.070 11.644 -5.666 1.00 92.50 120 HIS A N 1
ATOM 915 C CA . HIS A 1 120 ? 1.621 11.815 -5.486 1.00 92.50 120 HIS A CA 1
ATOM 916 C C . HIS A 1 120 ? 0.823 10.573 -5.879 1.00 92.50 120 HIS A C 1
ATOM 918 O O . HIS A 1 120 ? -0.255 10.361 -5.332 1.00 92.50 120 HIS A O 1
ATOM 924 N N . SER A 1 121 ? 1.309 9.784 -6.837 1.00 92.44 121 SER A N 1
ATOM 925 C CA . SER A 1 121 ? 0.672 8.535 -7.250 1.00 92.44 121 SER A CA 1
ATOM 926 C C . SER A 1 121 ? 1.730 7.527 -7.668 1.00 92.44 121 SER A C 1
ATOM 928 O O . SER A 1 121 ? 2.581 7.833 -8.505 1.00 92.44 121 SER A O 1
ATOM 930 N N . CYS A 1 122 ? 1.713 6.334 -7.073 1.00 90.44 122 CYS A N 1
ATOM 931 C CA . CYS A 1 122 ? 2.619 5.270 -7.485 1.00 90.44 122 CYS A CA 1
ATOM 932 C C . CYS A 1 122 ? 2.111 3.868 -7.128 1.00 90.44 122 CYS A C 1
ATOM 934 O O . CYS A 1 122 ? 1.621 3.618 -6.029 1.00 90.44 122 CYS A O 1
ATOM 936 N N . HIS A 1 123 ? 2.335 2.928 -8.049 1.00 92.06 123 HIS A N 1
ATOM 937 C CA . HIS A 1 123 ? 2.220 1.495 -7.794 1.00 92.06 123 HIS A CA 1
ATOM 938 C C . HIS A 1 123 ? 3.505 1.003 -7.145 1.00 92.06 123 HIS A C 1
ATOM 940 O O . HIS A 1 123 ? 4.574 1.078 -7.766 1.00 92.06 123 HIS A O 1
ATOM 946 N N . LYS A 1 124 ? 3.423 0.530 -5.899 1.00 93.31 124 LYS A N 1
ATOM 947 C CA . LYS A 1 124 ? 4.588 0.021 -5.172 1.00 93.31 124 LYS A CA 1
ATOM 948 C C . LYS A 1 124 ? 4.301 -1.264 -4.437 1.00 93.31 124 LYS A C 1
ATOM 950 O O . LYS A 1 124 ? 3.208 -1.478 -3.918 1.00 93.31 124 LYS A O 1
ATOM 955 N N . LEU A 1 125 ? 5.325 -2.111 -4.410 1.00 94.69 125 LEU A N 1
ATOM 956 C CA . LEU A 1 125 ? 5.293 -3.345 -3.658 1.00 94.69 125 LEU A CA 1
ATOM 957 C C . LEU A 1 125 ? 5.338 -3.022 -2.162 1.00 94.69 125 LEU A C 1
ATOM 959 O O . LEU A 1 125 ? 6.209 -2.280 -1.702 1.00 94.69 125 LEU A O 1
ATOM 963 N N . ILE A 1 126 ? 4.433 -3.622 -1.403 1.00 95.56 126 ILE A N 1
ATOM 964 C CA . ILE A 1 126 ? 4.626 -3.828 0.027 1.00 95.56 126 ILE A CA 1
ATOM 965 C C . ILE A 1 126 ? 5.184 -5.235 0.236 1.00 95.56 126 ILE A C 1
ATOM 967 O O . ILE A 1 126 ? 4.673 -6.219 -0.307 1.00 95.56 126 ILE A O 1
ATOM 971 N N . TYR A 1 127 ? 6.272 -5.342 0.989 1.00 94.25 127 TYR A N 1
ATOM 972 C CA . TYR A 1 127 ? 6.924 -6.622 1.224 1.00 94.25 127 TYR A CA 1
ATOM 973 C C . TYR A 1 127 ? 6.103 -7.464 2.193 1.00 94.25 127 TYR A C 1
ATOM 975 O O . TYR A 1 127 ? 5.847 -7.065 3.332 1.00 94.25 127 TYR A O 1
ATOM 983 N N . VAL A 1 128 ? 5.760 -8.672 1.756 1.00 91.31 128 VAL A N 1
ATOM 984 C CA . VAL A 1 128 ? 5.049 -9.659 2.565 1.00 91.31 128 VAL A CA 1
ATOM 985 C C . VAL A 1 128 ? 6.038 -10.773 2.874 1.00 91.31 128 VAL A C 1
ATOM 987 O O . VAL A 1 128 ? 6.279 -11.671 2.061 1.00 91.31 128 VAL A O 1
ATOM 990 N N . ARG A 1 129 ? 6.677 -10.663 4.044 1.00 86.56 129 ARG A N 1
ATOM 991 C CA . ARG A 1 129 ? 7.703 -11.611 4.485 1.00 86.56 129 ARG A CA 1
ATOM 992 C C . ARG A 1 129 ? 7.053 -12.791 5.217 1.00 86.56 129 ARG A C 1
ATOM 994 O O . ARG A 1 129 ? 6.266 -12.563 6.137 1.00 86.56 129 ARG A O 1
ATOM 1001 N N . PRO A 1 130 ? 7.387 -14.040 4.854 1.00 84.19 130 PRO A N 1
ATOM 1002 C CA . PRO A 1 130 ? 6.949 -15.207 5.606 1.00 84.19 130 PRO A CA 1
ATOM 1003 C C . PRO A 1 130 ? 7.434 -15.155 7.054 1.00 84.19 130 PRO A C 1
ATOM 1005 O O . PRO A 1 130 ? 8.547 -14.700 7.333 1.00 84.19 130 PRO A O 1
ATOM 1008 N N . ASN A 1 131 ? 6.626 -15.658 7.984 1.00 81.94 131 ASN A N 1
ATOM 1009 C CA . ASN A 1 131 ? 7.081 -15.824 9.355 1.00 81.94 131 ASN A CA 1
ATOM 1010 C C . ASN A 1 131 ? 8.168 -16.921 9.405 1.00 81.94 131 ASN A C 1
ATOM 1012 O O . ASN A 1 131 ? 7.920 -18.025 8.915 1.00 81.94 131 ASN A O 1
ATOM 1016 N N . PRO A 1 132 ? 9.334 -16.680 10.039 1.00 82.81 132 PRO A N 1
ATOM 1017 C CA . PRO A 1 132 ? 10.414 -17.668 10.123 1.00 82.81 132 PRO A CA 1
ATOM 1018 C C . PRO A 1 132 ? 10.014 -19.008 10.757 1.00 82.81 132 PRO A C 1
ATOM 1020 O O . PRO A 1 132 ? 10.636 -20.025 10.474 1.00 82.81 132 PRO A O 1
ATOM 1023 N N . LYS A 1 133 ? 9.000 -19.018 11.633 1.00 84.19 133 LYS A N 1
ATOM 1024 C CA . LYS A 1 133 ? 8.534 -20.218 12.341 1.00 84.19 133 LYS A CA 1
ATOM 1025 C C . LYS A 1 133 ? 7.525 -21.033 11.539 1.00 84.19 133 LYS A C 1
ATOM 1027 O O . LYS A 1 133 ? 7.564 -22.254 11.603 1.00 84.19 133 LYS A O 1
ATOM 1032 N N . THR A 1 134 ? 6.597 -20.375 10.846 1.00 84.31 134 THR A N 1
ATOM 1033 C CA . THR A 1 134 ? 5.484 -21.054 10.156 1.00 84.31 134 THR A CA 1
ATOM 1034 C C . THR A 1 134 ? 5.682 -21.151 8.647 1.00 84.31 134 THR A C 1
ATOM 1036 O O . THR A 1 134 ? 4.965 -21.901 7.997 1.00 84.31 134 THR A O 1
ATOM 1039 N N . GLY A 1 135 ? 6.625 -20.398 8.071 1.00 83.69 135 GLY A N 1
ATOM 1040 C CA . GLY A 1 135 ? 6.862 -20.343 6.626 1.00 83.69 135 GLY A CA 1
ATOM 1041 C C . GLY A 1 135 ? 5.770 -19.614 5.835 1.00 83.69 135 GLY A C 1
ATOM 1042 O O . GLY A 1 135 ? 5.865 -19.524 4.615 1.00 83.69 135 GLY A O 1
ATOM 1043 N N . VAL A 1 136 ? 4.758 -19.062 6.512 1.00 83.56 136 VAL A N 1
ATOM 1044 C CA . VAL A 1 136 ? 3.616 -18.366 5.903 1.00 83.56 136 VAL A CA 1
ATOM 1045 C C . VAL A 1 136 ? 3.543 -16.941 6.463 1.00 83.56 136 VAL A C 1
ATOM 1047 O O . VAL A 1 136 ? 3.837 -16.742 7.649 1.00 83.56 136 VAL A O 1
ATOM 1050 N N . PRO A 1 137 ? 3.202 -15.925 5.651 1.00 83.44 137 PRO A N 1
ATOM 1051 C CA . PRO A 1 137 ? 2.943 -14.582 6.157 1.00 83.44 137 PRO A CA 1
ATOM 1052 C C . PRO A 1 137 ? 1.815 -14.585 7.194 1.00 83.44 137 PRO A C 1
ATOM 1054 O O . PRO A 1 137 ? 0.820 -15.285 7.029 1.00 83.44 137 PRO A O 1
ATOM 1057 N N . ILE A 1 138 ? 1.966 -13.794 8.256 1.00 82.88 138 ILE A N 1
ATOM 1058 C CA . ILE A 1 138 ? 0.910 -13.574 9.251 1.00 82.88 138 ILE A CA 1
ATOM 1059 C C . ILE A 1 138 ? 0.367 -12.164 9.041 1.00 82.88 138 ILE A C 1
ATOM 1061 O O . ILE A 1 138 ? 1.147 -11.214 8.982 1.00 82.88 138 ILE A O 1
ATOM 1065 N N . GLY A 1 139 ? -0.952 -12.055 8.918 1.00 85.31 139 GLY A N 1
ATOM 1066 C CA . GLY A 1 139 ? -1.693 -10.799 8.901 1.00 85.31 139 GLY A CA 1
ATOM 1067 C C . GLY A 1 139 ? -2.928 -10.929 9.787 1.00 85.31 139 GLY A C 1
ATOM 1068 O O . GLY A 1 139 ? -3.509 -12.012 9.870 1.00 85.31 139 GLY A O 1
ATOM 1069 N N . HIS A 1 140 ? -3.297 -9.850 10.465 1.00 88.75 140 HIS A N 1
ATOM 1070 C CA . HIS A 1 140 ? -4.445 -9.777 11.367 1.00 88.75 140 HIS A CA 1
ATOM 1071 C C . HIS A 1 140 ? -5.574 -8.941 10.771 1.00 88.75 140 HIS A C 1
ATOM 1073 O O . HIS A 1 140 ? -6.742 -9.252 10.991 1.00 88.75 140 HIS A O 1
ATOM 1079 N N . TRP A 1 141 ? -5.238 -7.891 10.019 1.00 91.25 141 TRP A N 1
ATOM 1080 C CA . TRP A 1 141 ? -6.203 -6.915 9.529 1.00 91.25 141 TRP A CA 1
ATOM 1081 C C . TRP A 1 141 ? -6.211 -6.887 7.999 1.00 91.25 141 TRP A C 1
ATOM 1083 O O . TRP A 1 141 ? -5.180 -6.607 7.383 1.00 91.25 141 TRP A O 1
ATOM 1093 N N . PRO A 1 142 ? -7.359 -7.154 7.349 1.00 90.12 142 PRO A N 1
ATOM 1094 C CA . PRO A 1 142 ? -7.451 -7.033 5.903 1.00 90.12 142 PRO A CA 1
ATOM 1095 C C . PRO A 1 142 ? -7.427 -5.559 5.477 1.00 90.12 142 PRO A C 1
ATOM 1097 O O . PRO A 1 142 ? -7.814 -4.665 6.236 1.00 90.12 142 PRO A O 1
ATOM 1100 N N . VAL A 1 143 ? -7.020 -5.307 4.232 1.00 91.38 143 VAL A N 1
ATOM 1101 C CA . VAL A 1 143 ? -7.220 -4.006 3.577 1.00 91.38 143 VAL A CA 1
ATOM 1102 C C . VAL A 1 143 ? -8.711 -3.861 3.228 1.00 91.38 143 VAL A C 1
ATOM 1104 O O . VAL A 1 143 ? -9.285 -4.818 2.704 1.00 91.38 143 VAL A O 1
ATOM 1107 N N . PRO A 1 144 ? -9.360 -2.712 3.505 1.00 90.50 144 PRO A N 1
ATOM 1108 C CA . PRO A 1 144 ? -10.781 -2.544 3.218 1.00 90.50 144 PRO A CA 1
ATOM 1109 C C . PRO A 1 144 ? -11.092 -2.619 1.720 1.00 90.50 144 PRO A C 1
ATOM 1111 O O . PRO A 1 144 ? -10.269 -2.257 0.880 1.00 90.50 144 PRO A O 1
ATOM 1114 N N . GLU A 1 145 ? -12.313 -3.028 1.385 1.00 89.62 145 GLU A N 1
ATOM 1115 C CA . GLU A 1 145 ? -12.810 -3.001 0.014 1.00 89.62 145 GLU A CA 1
ATOM 1116 C C . GLU A 1 145 ? -13.092 -1.559 -0.433 1.00 89.62 145 GLU A C 1
ATOM 1118 O O . GLU A 1 145 ? -13.469 -0.690 0.359 1.00 89.62 145 GLU A O 1
ATOM 1123 N N . SER A 1 146 ? -12.971 -1.306 -1.736 1.00 86.94 146 SER A N 1
ATOM 1124 C CA . SER A 1 146 ? -13.299 -0.013 -2.358 1.00 86.94 146 SER A CA 1
ATOM 1125 C C . SER A 1 146 ? -14.805 0.217 -2.534 1.00 86.94 146 SER A C 1
ATOM 1127 O O . SER A 1 146 ? -15.227 1.205 -3.133 1.00 86.94 146 SER A O 1
ATOM 1129 N N . PHE A 1 147 ? -15.632 -0.665 -1.983 1.00 84.69 147 PHE A N 1
ATOM 1130 C CA . PHE A 1 147 ? -17.084 -0.573 -1.992 1.00 84.69 147 PHE A CA 1
ATOM 1131 C C . PHE A 1 147 ? -17.635 -0.997 -0.633 1.00 84.69 147 PHE A C 1
ATOM 1133 O O . PHE A 1 147 ? -16.987 -1.717 0.128 1.00 84.69 147 PHE A O 1
ATOM 1140 N N . TRP A 1 148 ? -18.850 -0.549 -0.331 1.00 82.38 148 TRP A N 1
ATOM 1141 C CA . TRP A 1 148 ? -19.575 -1.031 0.833 1.00 82.38 148 TRP A CA 1
ATOM 1142 C C . TRP A 1 148 ? -20.434 -2.230 0.422 1.00 82.38 148 TRP A C 1
ATOM 1144 O O . TRP A 1 148 ? -21.265 -2.074 -0.475 1.00 82.38 148 TRP A O 1
ATOM 1154 N N . PRO A 1 149 ? -20.262 -3.419 1.023 1.00 80.19 149 PRO A N 1
ATOM 1155 C CA . PRO A 1 149 ? -21.069 -4.569 0.654 1.00 80.19 149 PRO A CA 1
ATOM 1156 C C . PRO A 1 149 ? -22.520 -4.341 1.079 1.00 80.19 149 PRO A C 1
ATOM 1158 O O . PRO A 1 149 ? -22.822 -4.242 2.270 1.00 80.19 149 PRO A O 1
ATOM 1161 N N . ASP A 1 150 ? -23.416 -4.259 0.098 1.00 80.19 150 ASP A N 1
ATOM 1162 C CA . ASP A 1 150 ? -24.858 -4.264 0.326 1.00 80.19 150 ASP A CA 1
ATOM 1163 C C . ASP A 1 150 ? -25.357 -5.710 0.380 1.00 80.19 150 ASP A C 1
ATOM 1165 O O . ASP A 1 150 ? -25.218 -6.466 -0.581 1.00 80.19 150 ASP A O 1
ATOM 1169 N N . GLN A 1 151 ? -25.965 -6.086 1.505 1.00 77.50 151 GLN A N 1
ATOM 1170 C CA . GLN A 1 151 ? -26.522 -7.419 1.728 1.00 77.50 151 GLN A CA 1
ATOM 1171 C C . GLN A 1 151 ? -27.684 -7.747 0.778 1.00 77.50 151 GLN A C 1
ATOM 1173 O O . GLN A 1 151 ? -27.982 -8.919 0.562 1.00 77.50 151 GLN A O 1
ATOM 1178 N N . ASN A 1 152 ? -28.329 -6.729 0.201 1.00 83.19 152 ASN A N 1
ATOM 1179 C CA . ASN A 1 152 ? -29.417 -6.908 -0.758 1.00 83.19 152 ASN A CA 1
ATOM 1180 C C . ASN A 1 152 ? -28.929 -6.986 -2.212 1.00 83.19 152 ASN A C 1
ATOM 1182 O O . ASN A 1 152 ? -29.733 -7.279 -3.098 1.00 83.19 152 ASN A O 1
ATOM 1186 N N . SER A 1 153 ? -27.644 -6.721 -2.476 1.00 82.06 153 SER A N 1
ATOM 1187 C CA . SER A 1 153 ? -27.107 -6.788 -3.834 1.00 82.06 153 SER A CA 1
ATOM 1188 C C . SER A 1 153 ? -26.832 -8.243 -4.228 1.00 82.06 153 SER A C 1
ATOM 1190 O O . SER A 1 153 ? -26.036 -8.913 -3.567 1.00 82.06 153 SER A O 1
ATOM 1192 N N . PRO A 1 154 ? -27.428 -8.753 -5.323 1.00 85.06 154 PRO A N 1
ATOM 1193 C CA . PRO A 1 154 ? -27.179 -10.116 -5.794 1.00 85.06 154 PRO A CA 1
ATOM 1194 C C . PRO A 1 154 ? -25.799 -10.276 -6.450 1.00 85.06 154 PRO A C 1
ATOM 1196 O O . PRO A 1 154 ? -25.351 -11.399 -6.672 1.00 85.06 154 PRO A O 1
ATOM 1199 N N . THR A 1 155 ? -25.133 -9.169 -6.788 1.00 85.00 155 THR A N 1
ATOM 1200 C CA . THR A 1 155 ? -23.848 -9.150 -7.494 1.00 85.00 155 THR A CA 1
ATOM 1201 C C . THR A 1 155 ? -22.834 -8.292 -6.752 1.00 85.00 155 THR A C 1
ATOM 1203 O O . THR A 1 155 ? -23.161 -7.202 -6.276 1.00 85.00 155 THR A O 1
ATOM 1206 N N . LEU A 1 156 ? -21.591 -8.766 -6.692 1.00 85.69 156 LEU A N 1
ATOM 1207 C CA . LEU A 1 156 ? -20.473 -7.995 -6.157 1.00 85.69 156 LEU A CA 1
ATOM 1208 C C . LEU A 1 156 ? -19.870 -7.108 -7.252 1.00 85.69 156 LEU A C 1
ATOM 1210 O O . LEU A 1 156 ? -19.725 -7.569 -8.388 1.00 85.69 156 LEU A O 1
ATOM 1214 N N . PRO A 1 157 ? -19.489 -5.865 -6.927 1.00 88.50 157 PRO A N 1
ATOM 1215 C CA . PRO A 1 157 ? -18.783 -5.020 -7.872 1.00 88.50 157 PRO A CA 1
ATOM 1216 C C . PRO A 1 157 ? -17.374 -5.577 -8.144 1.00 88.50 157 PRO A C 1
ATOM 1218 O O . PRO A 1 157 ? -16.730 -6.132 -7.244 1.00 88.50 157 PRO A O 1
ATOM 1221 N N . PRO A 1 158 ? -16.867 -5.441 -9.381 1.00 88.69 158 PRO A N 1
ATOM 1222 C CA . PRO A 1 158 ? -15.543 -5.925 -9.743 1.00 88.69 158 PRO A CA 1
ATOM 1223 C C . PRO A 1 158 ? -14.444 -5.141 -9.018 1.00 88.69 158 PRO A C 1
ATOM 1225 O O . PRO A 1 158 ? -14.447 -3.907 -8.987 1.00 88.69 158 PRO A O 1
ATOM 1228 N N . ARG A 1 159 ? -13.449 -5.857 -8.490 1.00 90.19 159 ARG A N 1
ATOM 1229 C CA . ARG A 1 159 ? -12.284 -5.277 -7.811 1.00 90.19 159 ARG A CA 1
ATOM 1230 C C . ARG A 1 159 ? -11.249 -4.769 -8.805 1.00 90.19 159 ARG A C 1
ATOM 1232 O O . ARG A 1 159 ? -11.042 -5.366 -9.860 1.00 90.19 159 ARG A O 1
ATOM 1239 N N . THR A 1 160 ? -10.562 -3.693 -8.441 1.00 91.25 160 THR A N 1
ATOM 1240 C CA . THR A 1 160 ? -9.282 -3.359 -9.073 1.00 91.25 160 THR A CA 1
ATOM 1241 C C . THR A 1 160 ? -8.218 -4.334 -8.585 1.00 91.25 160 THR A C 1
ATOM 1243 O O . THR A 1 160 ? -8.248 -4.798 -7.445 1.00 91.25 160 THR A O 1
ATOM 1246 N N . SER A 1 161 ? -7.261 -4.639 -9.447 1.00 92.00 161 SER A N 1
ATOM 1247 C CA . SER A 1 161 ? -6.186 -5.585 -9.159 1.00 92.00 161 SER A CA 1
ATOM 1248 C C . SER A 1 161 ? -5.240 -5.046 -8.104 1.00 92.00 161 SER A C 1
ATOM 1250 O O . SER A 1 161 ? -4.734 -5.820 -7.309 1.00 92.00 161 SER A O 1
ATOM 1252 N N . HIS A 1 162 ? -5.044 -3.729 -8.050 1.00 94.31 162 HIS A N 1
ATOM 1253 C CA . HIS A 1 162 ? -4.324 -3.060 -6.971 1.00 94.31 162 HIS A CA 1
ATOM 1254 C C . HIS A 1 162 ? -5.311 -2.258 -6.121 1.00 94.31 162 HIS A C 1
ATOM 1256 O O . HIS A 1 162 ? -6.087 -1.472 -6.681 1.00 94.31 162 HIS A O 1
ATOM 1262 N N . PRO A 1 163 ? -5.310 -2.415 -4.784 1.00 93.31 163 PRO A N 1
ATOM 1263 C CA . PRO A 1 163 ? -6.089 -1.538 -3.926 1.00 93.31 163 PRO A CA 1
ATOM 1264 C C . PRO A 1 163 ? -5.535 -0.113 -4.021 1.00 93.31 163 PRO A C 1
ATOM 1266 O O . PRO A 1 163 ? -4.318 0.095 -4.015 1.00 93.31 163 PRO A O 1
ATOM 1269 N N . VAL A 1 164 ? -6.438 0.864 -4.111 1.00 93.00 164 VAL A N 1
ATOM 1270 C CA . VAL A 1 164 ? -6.092 2.289 -4.162 1.00 93.00 164 VAL A CA 1
ATOM 1271 C C . VAL A 1 164 ? -6.148 2.860 -2.751 1.00 93.00 164 VAL A C 1
ATOM 1273 O O . VAL A 1 164 ? -7.219 3.168 -2.218 1.00 93.00 164 VAL A O 1
ATOM 1276 N N . VAL A 1 165 ? -4.974 2.967 -2.137 1.00 94.75 165 VAL A N 1
ATOM 1277 C CA . VAL A 1 165 ? -4.783 3.507 -0.795 1.00 94.75 165 VAL A CA 1
ATOM 1278 C C . VAL A 1 165 ? -4.506 4.996 -0.903 1.00 94.75 165 VAL A C 1
ATOM 1280 O O . VAL A 1 165 ? -3.462 5.422 -1.397 1.00 94.75 165 VAL A O 1
ATOM 1283 N N . LYS A 1 166 ? -5.442 5.796 -0.400 1.00 94.00 166 LYS A N 1
ATOM 1284 C CA . LYS A 1 166 ? -5.280 7.237 -0.294 1.00 94.00 166 LYS A CA 1
ATOM 1285 C C . LYS A 1 166 ? -4.575 7.590 1.005 1.00 94.00 166 LYS A C 1
ATOM 1287 O O . LYS A 1 166 ? -4.975 7.122 2.067 1.00 94.00 166 LYS A O 1
ATOM 1292 N N . PHE A 1 167 ? -3.543 8.422 0.936 1.00 94.31 167 PHE A N 1
ATOM 1293 C CA . PHE A 1 167 ? -2.837 8.907 2.118 1.00 94.31 167 PHE A CA 1
ATOM 1294 C C . PHE A 1 167 ? -2.966 10.423 2.260 1.00 94.31 167 PHE A C 1
ATOM 1296 O O . PHE A 1 167 ? -2.912 11.160 1.276 1.00 94.31 167 PHE A O 1
ATOM 1303 N N . SER A 1 168 ? -3.148 10.886 3.495 1.00 92.69 168 SER A N 1
ATOM 1304 C CA . SER A 1 168 ? -3.240 12.309 3.822 1.00 92.69 168 SER A CA 1
ATOM 1305 C C . SER A 1 168 ? -1.914 12.820 4.366 1.00 92.69 168 SER A C 1
ATOM 1307 O O . SER A 1 168 ? -1.350 12.239 5.290 1.00 92.69 168 SER A O 1
ATOM 1309 N N . CYS A 1 169 ? -1.450 13.949 3.839 1.00 91.62 169 CYS A N 1
ATOM 1310 C CA . CYS A 1 169 ? -0.224 14.616 4.276 1.00 91.62 169 CYS A CA 1
ATOM 1311 C C . CYS A 1 169 ? -0.405 15.477 5.542 1.00 91.62 169 CYS A C 1
ATOM 1313 O O . CYS A 1 169 ? 0.348 16.424 5.766 1.00 91.62 169 CYS A O 1
ATOM 1315 N N . THR A 1 170 ? -1.414 15.173 6.361 1.00 91.25 170 THR A N 1
ATOM 1316 C CA . THR A 1 170 ? -1.597 15.765 7.688 1.00 91.25 170 THR A CA 1
ATOM 1317 C C . THR A 1 170 ? -0.878 14.909 8.724 1.00 91.25 170 THR A C 1
ATOM 1319 O O . THR A 1 170 ? -1.232 13.748 8.938 1.00 91.25 170 THR A O 1
ATOM 1322 N N . ASP A 1 171 ? 0.140 15.486 9.361 1.00 91.75 171 ASP A N 1
ATOM 1323 C CA . ASP A 1 171 ? 0.918 14.803 10.392 1.00 91.75 171 ASP A CA 1
ATOM 1324 C C . ASP A 1 171 ? 0.020 14.462 11.595 1.00 91.75 171 ASP A C 1
ATOM 1326 O O . ASP A 1 171 ? -0.669 15.322 12.147 1.00 91.75 171 ASP A O 1
ATOM 1330 N N . CYS A 1 172 ? 0.029 13.195 12.010 1.00 91.19 172 CYS A N 1
ATOM 1331 C CA . CYS A 1 172 ? -0.631 12.740 13.231 1.00 91.19 172 CYS A CA 1
ATOM 1332 C C . CYS A 1 172 ? 0.269 11.813 14.053 1.00 91.19 172 CYS A C 1
ATOM 1334 O O . CYS A 1 172 ? 1.222 11.212 13.541 1.00 91.19 172 CYS A O 1
ATOM 1336 N N . GLU A 1 173 ? -0.028 11.704 15.347 1.00 91.62 173 GLU A N 1
ATOM 1337 C CA . GLU A 1 173 ? 0.691 10.800 16.240 1.00 91.62 173 GLU A CA 1
ATOM 1338 C C . GLU A 1 173 ? 0.281 9.340 15.979 1.00 91.62 173 GLU A C 1
ATOM 1340 O O . GLU A 1 173 ? -0.914 9.035 15.892 1.00 91.62 173 GLU A O 1
ATOM 1345 N N . PRO A 1 174 ? 1.246 8.411 15.863 1.00 90.50 174 PRO A N 1
ATOM 1346 C CA . PRO A 1 174 ? 0.950 6.999 15.677 1.00 90.50 174 PRO A CA 1
ATOM 1347 C C . PRO A 1 174 ? 0.300 6.434 16.942 1.00 90.50 174 PRO A C 1
ATOM 1349 O O . PRO A 1 174 ? 0.907 6.398 18.011 1.00 90.50 174 PRO A O 1
ATOM 1352 N N . MET A 1 175 ? -0.933 5.955 16.806 1.00 88.81 175 MET A N 1
ATOM 1353 C CA . MET A 1 175 ? -1.692 5.382 17.914 1.00 88.81 175 MET A CA 1
ATOM 1354 C C . MET A 1 175 ? -1.441 3.877 18.005 1.00 88.81 175 MET A C 1
ATOM 1356 O O . MET A 1 175 ? -1.697 3.141 17.053 1.00 88.81 175 MET A O 1
ATOM 1360 N N . VAL A 1 176 ? -0.979 3.411 19.165 1.00 85.69 176 VAL A N 1
ATOM 1361 C CA . VAL A 1 176 ? -0.740 1.989 19.443 1.00 85.69 176 VAL A CA 1
ATOM 1362 C C . VAL A 1 176 ? -1.260 1.663 20.840 1.00 85.69 176 VAL A C 1
ATOM 1364 O O . VAL A 1 176 ? -1.050 2.432 21.777 1.00 85.69 176 VAL A O 1
ATOM 1367 N N . ILE A 1 177 ? -1.928 0.518 20.980 1.00 84.00 177 ILE A N 1
ATOM 1368 C CA . ILE A 1 177 ? -2.379 -0.025 22.266 1.00 84.00 177 ILE A CA 1
ATOM 1369 C C . ILE A 1 177 ? -1.635 -1.321 22.547 1.00 84.00 177 ILE A C 1
ATOM 1371 O O . ILE A 1 177 ? -1.438 -2.141 21.650 1.00 84.00 177 ILE A O 1
ATOM 1375 N N . ASP A 1 178 ? -1.236 -1.507 23.804 1.00 77.62 178 ASP A N 1
ATOM 1376 C CA . ASP A 1 178 ? -0.595 -2.740 24.247 1.00 77.62 178 ASP A CA 1
ATOM 1377 C C . ASP A 1 178 ? -1.527 -3.945 24.029 1.00 77.62 178 ASP A C 1
ATOM 1379 O O . ASP A 1 178 ? -2.719 -3.889 24.332 1.00 77.62 178 ASP A O 1
ATOM 1383 N N . LYS A 1 179 ? -0.974 -5.050 23.519 1.00 81.19 179 LYS A N 1
ATOM 1384 C CA . LYS A 1 179 ? -1.682 -6.312 23.211 1.00 81.19 179 LYS A CA 1
ATOM 1385 C C . LYS A 1 179 ? -2.705 -6.271 22.071 1.00 81.19 179 LYS A C 1
ATOM 1387 O O . LYS A 1 179 ? -3.333 -7.300 21.824 1.00 81.19 179 LYS A O 1
ATOM 1392 N N . LEU A 1 180 ? -2.866 -5.159 21.354 1.00 87.31 180 LEU A N 1
ATOM 1393 C CA . LEU A 1 180 ? -3.606 -5.173 20.093 1.00 87.31 180 LEU A CA 1
ATOM 1394 C C . LEU A 1 180 ? -2.634 -5.509 18.949 1.00 87.31 180 LEU A C 1
ATOM 1396 O O . LEU A 1 180 ? -1.648 -4.786 18.775 1.00 87.31 180 LEU A O 1
ATOM 1400 N N . PRO A 1 181 ? -2.865 -6.585 18.176 1.00 90.06 181 PRO A N 1
ATOM 1401 C CA . PRO A 1 181 ? -2.013 -6.884 17.039 1.00 90.06 181 PRO A CA 1
ATOM 1402 C C . PRO A 1 181 ? -2.171 -5.806 15.965 1.00 90.06 181 PRO A C 1
ATOM 1404 O O . PRO A 1 181 ? -3.248 -5.239 15.782 1.00 90.06 181 PRO A O 1
ATOM 1407 N N . PHE A 1 182 ? -1.099 -5.552 15.232 1.00 90.75 182 PHE A N 1
ATOM 1408 C CA . PHE A 1 182 ? -1.097 -4.726 14.033 1.00 90.75 182 PHE A CA 1
ATOM 1409 C C . PHE A 1 182 ? -0.146 -5.351 13.024 1.00 90.75 182 PHE A C 1
ATOM 1411 O O . PHE A 1 182 ? 0.818 -6.024 13.407 1.00 90.75 182 PHE A O 1
ATOM 1418 N N . ASP A 1 183 ? -0.393 -5.097 11.745 1.00 92.88 183 ASP A N 1
ATOM 1419 C CA . ASP A 1 183 ? 0.484 -5.586 10.690 1.00 92.88 183 ASP A CA 1
ATOM 1420 C C . ASP A 1 183 ? 1.405 -4.466 10.223 1.00 92.88 183 ASP A C 1
ATOM 1422 O O . ASP A 1 183 ? 1.019 -3.299 10.141 1.00 92.88 183 ASP A O 1
ATOM 1426 N N . LYS A 1 184 ? 2.656 -4.821 9.941 1.00 93.94 184 LYS A N 1
ATOM 1427 C CA . LYS A 1 184 ? 3.685 -3.884 9.499 1.00 93.94 184 LYS A CA 1
ATOM 1428 C C . LYS A 1 184 ? 4.301 -4.405 8.212 1.00 93.94 184 LYS A C 1
ATOM 1430 O O . LYS A 1 184 ? 5.031 -5.396 8.237 1.00 93.94 184 LYS A O 1
ATOM 1435 N N . TYR A 1 185 ? 4.060 -3.691 7.122 1.00 95.31 185 TYR A N 1
ATOM 1436 C CA . TYR A 1 185 ? 4.612 -4.014 5.813 1.00 95.31 185 TYR A CA 1
ATOM 1437 C C . TYR A 1 185 ? 5.583 -2.927 5.371 1.00 95.31 185 TYR A C 1
ATOM 1439 O O . TYR A 1 185 ? 5.246 -1.746 5.342 1.00 95.31 185 TYR A O 1
ATOM 1447 N N . GLU A 1 186 ? 6.807 -3.323 5.047 1.00 96.50 186 GLU A N 1
ATOM 1448 C CA . GLU A 1 186 ? 7.827 -2.416 4.521 1.00 96.50 186 GLU A CA 1
ATOM 1449 C C . GLU A 1 186 ? 7.516 -2.092 3.051 1.00 96.50 186 GLU A C 1
ATOM 1451 O O . GLU A 1 186 ? 7.167 -2.989 2.285 1.00 96.50 186 GLU A O 1
ATOM 1456 N N . LEU A 1 187 ? 7.624 -0.822 2.657 1.00 96.31 187 LEU A N 1
ATOM 1457 C CA . LEU A 1 187 ? 7.413 -0.384 1.276 1.00 96.31 187 LEU A CA 1
ATOM 1458 C C . LEU A 1 187 ? 8.702 -0.519 0.462 1.00 96.31 187 LEU A C 1
ATOM 1460 O O . LEU A 1 187 ? 9.795 -0.205 0.940 1.00 96.31 187 LEU A O 1
ATOM 1464 N N . GLU A 1 188 ? 8.559 -0.898 -0.805 1.00 94.50 188 GLU A N 1
ATOM 1465 C CA . GLU A 1 188 ? 9.631 -0.796 -1.791 1.00 94.50 188 GLU A CA 1
ATOM 1466 C C . GLU A 1 188 ? 10.081 0.669 -1.961 1.00 94.50 188 GLU A C 1
ATOM 1468 O O . GLU A 1 188 ? 9.235 1.573 -2.048 1.00 94.50 188 GLU A O 1
ATOM 1473 N N . PRO A 1 189 ? 11.402 0.926 -2.053 1.00 94.06 189 PRO A N 1
ATOM 1474 C CA . PRO A 1 189 ? 11.922 2.258 -2.320 1.00 94.06 189 PRO A CA 1
ATOM 1475 C C . PRO A 1 189 ? 11.283 2.915 -3.551 1.00 94.06 189 PRO A C 1
ATOM 1477 O O . PRO A 1 189 ? 11.208 2.348 -4.643 1.00 94.06 189 PRO A O 1
ATOM 1480 N N . SER A 1 190 ? 10.819 4.144 -3.367 1.00 93.62 190 SER A N 1
ATOM 1481 C CA . SER A 1 190 ? 10.081 4.923 -4.356 1.00 93.62 190 SER A CA 1
ATOM 1482 C C . SER A 1 190 ? 10.196 6.426 -4.094 1.00 93.62 190 SER A C 1
ATOM 1484 O O . SER A 1 190 ? 10.625 6.817 -3.006 1.00 93.62 190 SER A O 1
ATOM 1486 N N . PRO A 1 191 ? 9.749 7.282 -5.034 1.00 94.19 191 PRO A N 1
ATOM 1487 C CA . PRO A 1 191 ? 9.648 8.718 -4.782 1.00 94.19 191 PRO A CA 1
ATOM 1488 C C . PRO A 1 191 ? 8.820 9.047 -3.531 1.00 94.19 191 PRO A C 1
ATOM 1490 O O . PRO A 1 191 ? 9.178 9.948 -2.782 1.00 94.19 191 PRO A O 1
ATOM 1493 N N . LEU A 1 192 ? 7.758 8.275 -3.253 1.00 95.06 192 LEU A N 1
ATOM 1494 C CA . LEU A 1 192 ? 6.960 8.417 -2.032 1.00 95.06 192 LEU A CA 1
ATOM 1495 C C . LEU A 1 192 ? 7.765 8.101 -0.773 1.00 95.06 192 LEU A C 1
ATOM 1497 O O . LEU A 1 192 ? 7.759 8.888 0.172 1.00 95.06 192 LEU A O 1
ATOM 1501 N N . THR A 1 193 ? 8.484 6.975 -0.747 1.00 96.00 193 THR A N 1
ATOM 1502 C CA . THR A 1 193 ? 9.283 6.640 0.437 1.00 96.00 193 THR A CA 1
ATOM 1503 C C . THR A 1 193 ? 10.420 7.635 0.640 1.00 96.00 193 THR A C 1
ATOM 1505 O O . THR A 1 193 ? 10.691 8.003 1.774 1.00 96.00 193 THR A O 1
ATOM 1508 N N . GLN A 1 194 ? 11.064 8.087 -0.441 1.00 94.81 194 GLN A N 1
ATOM 1509 C CA . GLN A 1 194 ? 12.121 9.100 -0.385 1.00 94.81 194 GLN A CA 1
ATOM 1510 C C . GLN A 1 194 ? 11.593 10.404 0.213 1.00 94.81 194 GLN A C 1
ATOM 1512 O O . GLN A 1 194 ? 12.142 10.875 1.203 1.00 94.81 194 GLN A O 1
ATOM 1517 N N . PHE A 1 195 ? 10.462 10.901 -0.293 1.00 93.56 195 PHE A N 1
ATOM 1518 C CA . PHE A 1 195 ? 9.837 12.123 0.205 1.00 93.56 195 PHE A CA 1
ATOM 1519 C C . PHE A 1 195 ? 9.474 12.040 1.697 1.00 93.56 195 PHE A C 1
ATOM 1521 O O . PHE A 1 195 ? 9.724 12.972 2.457 1.00 93.56 195 PHE A O 1
ATOM 1528 N N . ILE A 1 196 ? 8.931 10.905 2.153 1.00 94.06 196 ILE A N 1
ATOM 1529 C CA . ILE A 1 196 ? 8.631 10.686 3.579 1.00 94.06 1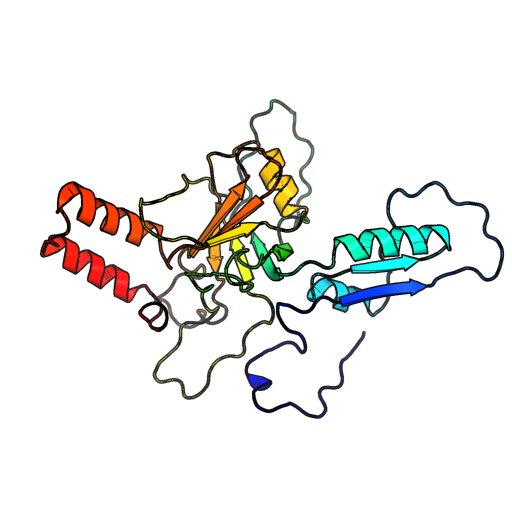96 ILE A CA 1
ATOM 1530 C C . ILE A 1 196 ? 9.916 10.658 4.425 1.00 94.06 196 ILE A C 1
ATOM 1532 O O . ILE A 1 196 ? 9.936 11.209 5.525 1.00 94.06 196 ILE A O 1
ATOM 1536 N N . LEU A 1 197 ? 10.986 10.021 3.942 1.00 94.88 197 LEU A N 1
ATOM 1537 C CA . LEU A 1 197 ? 12.258 9.911 4.666 1.00 94.88 197 LEU A CA 1
ATOM 1538 C C . LEU A 1 197 ? 12.998 11.254 4.764 1.00 94.88 197 LEU A C 1
ATOM 1540 O O . LEU A 1 197 ? 13.564 11.563 5.814 1.00 94.88 197 LEU A O 1
ATOM 1544 N N . GLU A 1 198 ? 12.952 12.075 3.714 1.00 93.25 198 GLU A N 1
ATOM 1545 C CA . GLU A 1 198 ? 13.579 13.404 3.657 1.00 93.25 198 GLU A CA 1
ATOM 1546 C C . GLU A 1 198 ? 13.001 14.385 4.683 1.00 93.25 198 GLU A C 1
ATOM 1548 O O . GLU A 1 198 ? 13.717 15.266 5.157 1.00 93.25 198 GLU A O 1
ATOM 1553 N N . ARG A 1 199 ? 11.745 14.183 5.106 1.00 89.62 199 ARG A N 1
ATOM 1554 C CA . ARG A 1 199 ? 11.115 14.956 6.190 1.00 89.62 199 ARG A CA 1
ATOM 1555 C C . ARG A 1 199 ? 11.740 14.721 7.562 1.00 89.62 199 ARG A C 1
ATOM 1557 O O . ARG A 1 199 ? 11.490 15.506 8.469 1.00 89.62 199 ARG A O 1
ATOM 1564 N N . LYS A 1 200 ? 12.517 13.642 7.740 1.00 90.94 200 LYS A N 1
ATOM 1565 C CA . LYS A 1 200 ? 13.219 13.301 8.993 1.00 90.94 200 LYS A CA 1
ATOM 1566 C C . LYS A 1 200 ? 12.318 13.339 10.240 1.00 90.94 200 LYS A C 1
ATOM 1568 O O . LYS A 1 200 ? 12.785 13.631 11.339 1.00 90.94 200 LYS A O 1
ATOM 1573 N N . SER A 1 20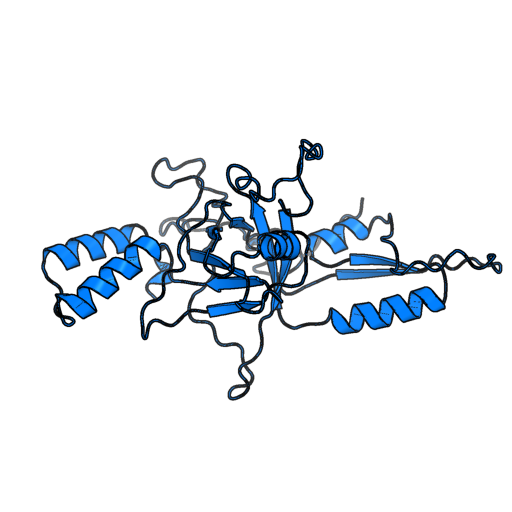1 ? 11.037 12.994 10.091 1.00 88.88 201 SER A N 1
ATOM 1574 C CA . SER A 1 201 ? 10.031 13.040 11.158 1.00 88.88 201 SER A CA 1
ATOM 1575 C C . SER A 1 201 ? 9.533 11.633 11.550 1.00 88.88 201 SER A C 1
ATOM 1577 O O . SER A 1 201 ? 8.362 11.296 11.370 1.00 88.88 201 SER A O 1
ATOM 1579 N N . PRO A 1 202 ? 10.386 10.764 12.137 1.00 90.19 202 PRO A N 1
ATOM 1580 C CA . PRO A 1 202 ? 10.025 9.372 12.429 1.00 90.19 202 PRO A CA 1
ATOM 1581 C C . PRO A 1 202 ? 8.978 9.224 13.545 1.00 90.19 202 PRO A C 1
ATOM 1583 O O . PRO A 1 202 ? 8.526 8.112 13.809 1.00 90.19 202 PRO A O 1
ATOM 1586 N N . GLN A 1 203 ? 8.605 10.311 14.227 1.00 91.06 203 GLN A N 1
ATOM 1587 C CA . GLN A 1 203 ? 7.578 10.304 15.275 1.00 91.06 203 GLN A CA 1
ATOM 1588 C C . GLN A 1 203 ? 6.175 10.616 14.748 1.00 91.06 203 GLN A C 1
ATOM 1590 O O . GLN A 1 203 ? 5.201 10.324 15.431 1.00 91.06 203 GLN A O 1
ATOM 1595 N N . THR A 1 204 ? 6.061 11.144 13.530 1.00 93.50 204 THR A N 1
ATOM 1596 C CA . THR A 1 204 ? 4.781 11.458 12.883 1.00 93.50 204 THR A CA 1
ATOM 1597 C C . THR A 1 204 ? 4.404 10.381 11.875 1.00 93.50 204 THR A C 1
ATOM 1599 O O . THR A 1 204 ? 5.273 9.686 11.342 1.00 93.50 204 THR A O 1
ATOM 1602 N N . CYS A 1 205 ? 3.116 10.254 11.581 1.00 94.88 205 CYS A N 1
ATOM 1603 C CA . CYS A 1 205 ? 2.615 9.378 10.530 1.00 94.88 205 CYS A CA 1
ATOM 1604 C C . CYS A 1 205 ? 1.523 10.051 9.694 1.00 94.88 205 CYS A C 1
ATOM 1606 O O . CYS A 1 205 ? 0.929 11.049 10.106 1.00 94.88 205 CYS A O 1
ATOM 1608 N N . TRP A 1 206 ? 1.280 9.488 8.513 1.00 95.44 206 TRP A N 1
ATOM 1609 C CA . TRP A 1 206 ? 0.261 9.935 7.564 1.00 95.44 206 TRP A CA 1
ATOM 1610 C C . TRP A 1 206 ? -0.837 8.897 7.454 1.00 95.44 206 TRP A C 1
ATOM 1612 O O . TRP A 1 206 ? -0.557 7.739 7.142 1.00 95.44 206 TRP A O 1
ATOM 1622 N N . GLN A 1 207 ? -2.082 9.295 7.709 1.00 95.00 207 GLN A N 1
ATOM 1623 C CA . GLN A 1 207 ? -3.204 8.359 7.694 1.00 95.00 207 GLN A CA 1
ATOM 1624 C C . GLN A 1 207 ? -3.443 7.802 6.294 1.00 95.00 207 GLN A C 1
ATOM 1626 O O . GLN A 1 207 ? -3.362 8.533 5.306 1.00 95.00 207 GLN A O 1
ATOM 1631 N N . ALA A 1 208 ? -3.773 6.514 6.241 1.00 95.00 208 ALA A N 1
ATOM 1632 C CA . ALA A 1 208 ? -4.114 5.778 5.038 1.00 95.00 208 ALA A CA 1
ATOM 1633 C C . ALA A 1 208 ? -5.580 5.320 5.102 1.00 95.00 208 ALA A C 1
ATOM 1635 O O . ALA A 1 208 ? -6.004 4.668 6.062 1.00 95.00 208 ALA A O 1
ATOM 1636 N N . SER A 1 209 ? -6.348 5.652 4.070 1.00 93.25 209 SER A N 1
ATOM 1637 C CA . SER A 1 209 ? -7.740 5.250 3.865 1.00 93.25 209 SER A CA 1
ATOM 1638 C C . SER A 1 209 ? -7.915 4.619 2.483 1.00 93.25 209 SER A C 1
ATOM 1640 O O . SER A 1 209 ? -7.059 4.750 1.609 1.00 93.25 209 SER A O 1
ATOM 1642 N N . ILE A 1 210 ? -9.006 3.885 2.277 1.00 89.88 210 ILE A N 1
ATOM 1643 C CA . ILE A 1 210 ? -9.339 3.341 0.957 1.00 89.88 210 ILE A CA 1
ATOM 1644 C C . ILE A 1 210 ? -10.229 4.329 0.212 1.00 89.88 210 ILE A C 1
ATOM 1646 O O . ILE A 1 210 ? -11.163 4.905 0.776 1.00 89.88 210 ILE A O 1
ATOM 1650 N N . ALA A 1 211 ? -9.926 4.530 -1.070 1.00 77.12 211 ALA A N 1
ATOM 1651 C CA . ALA A 1 211 ? -10.814 5.245 -1.971 1.00 77.12 211 ALA A CA 1
ATOM 1652 C C . ALA A 1 211 ? -12.042 4.374 -2.258 1.00 77.12 211 ALA A C 1
ATOM 1654 O O . ALA A 1 211 ? -11.918 3.297 -2.844 1.00 77.12 211 ALA A O 1
ATOM 1655 N N . HIS A 1 212 ? -13.228 4.838 -1.871 1.00 72.75 212 HIS A N 1
ATOM 1656 C CA . HIS A 1 212 ? -14.454 4.142 -2.229 1.00 72.75 212 HIS A CA 1
ATOM 1657 C C . HIS A 1 212 ? -14.911 4.593 -3.617 1.00 72.75 212 HIS A C 1
ATOM 1659 O O . HIS A 1 212 ? -15.273 5.749 -3.813 1.00 72.75 212 HIS A O 1
ATOM 1665 N N . ALA A 1 213 ? -14.871 3.686 -4.592 1.00 54.56 213 ALA A N 1
ATOM 1666 C CA . ALA A 1 213 ? -15.153 4.003 -5.992 1.00 54.56 213 ALA A CA 1
ATOM 1667 C C . ALA A 1 213 ? -16.656 4.180 -6.285 1.00 54.56 213 ALA A C 1
ATOM 1669 O O . ALA A 1 213 ? -17.013 4.783 -7.292 1.00 54.56 213 ALA A O 1
ATOM 1670 N N . GLU A 1 214 ? -17.538 3.671 -5.417 1.00 51.88 214 GLU A N 1
ATOM 1671 C CA . GLU A 1 214 ? -18.982 3.566 -5.693 1.00 51.88 214 GLU A CA 1
ATOM 1672 C C . GLU A 1 214 ? -19.874 4.379 -4.740 1.00 51.88 214 GLU A C 1
ATOM 1674 O O . GLU A 1 214 ? -21.097 4.247 -4.756 1.00 51.88 214 GLU A O 1
ATOM 1679 N N . LEU A 1 215 ? -19.303 5.281 -3.934 1.00 51.91 215 LEU A N 1
ATOM 1680 C CA . LEU A 1 215 ? -20.087 6.098 -2.996 1.00 51.91 215 LEU A CA 1
ATOM 1681 C C . LEU A 1 215 ? -20.790 7.317 -3.619 1.00 51.91 215 LEU A C 1
ATOM 1683 O O . LEU A 1 215 ? -21.512 8.023 -2.915 1.00 51.91 215 LEU A O 1
ATOM 1687 N N . ASN A 1 216 ? -20.704 7.501 -4.943 1.00 39.81 216 ASN A N 1
ATOM 1688 C CA . ASN A 1 216 ? -21.362 8.593 -5.677 1.00 39.81 216 ASN A CA 1
ATOM 1689 C C . ASN A 1 216 ? -22.900 8.636 -5.552 1.00 39.81 216 ASN A C 1
ATOM 1691 O O . ASN A 1 216 ? -23.507 9.579 -6.052 1.00 39.81 216 ASN A O 1
ATOM 1695 N N . ASN A 1 217 ? -23.545 7.660 -4.900 1.00 39.78 217 ASN A N 1
ATOM 1696 C CA . ASN A 1 217 ? -25.005 7.606 -4.783 1.00 39.78 217 ASN A CA 1
ATOM 1697 C C . ASN A 1 217 ? -25.550 7.475 -3.347 1.00 39.78 217 ASN A C 1
ATOM 1699 O O . ASN A 1 217 ? -26.754 7.317 -3.162 1.00 39.78 217 ASN A O 1
ATOM 1703 N N . SER A 1 218 ? -24.704 7.546 -2.311 1.00 40.19 218 SER A N 1
ATOM 1704 C CA . SER A 1 218 ? -25.166 7.496 -0.918 1.00 40.19 218 SER A CA 1
ATOM 1705 C C . SER A 1 218 ? -24.484 8.574 -0.089 1.00 40.19 218 SER A C 1
ATOM 1707 O O . SER A 1 218 ? -23.356 8.411 0.364 1.00 40.19 218 SER A O 1
ATOM 1709 N N . ALA A 1 219 ? -25.212 9.660 0.179 1.00 40.22 219 ALA A N 1
ATOM 1710 C CA . ALA A 1 219 ? -24.825 10.774 1.052 1.00 40.22 219 ALA A CA 1
ATOM 1711 C C . ALA A 1 219 ? -24.542 10.382 2.527 1.00 40.22 219 ALA A C 1
ATOM 1713 O O . ALA A 1 219 ? -24.525 11.241 3.405 1.00 40.22 219 ALA A O 1
ATOM 1714 N N . LYS A 1 220 ? -24.377 9.088 2.832 1.00 50.16 220 LYS A N 1
ATOM 1715 C CA . LYS A 1 220 ? -24.154 8.556 4.181 1.00 50.16 220 LYS A CA 1
ATOM 1716 C C . LYS A 1 220 ? -22.684 8.314 4.520 1.00 50.16 220 LYS A C 1
ATOM 1718 O O . LYS A 1 220 ? -22.383 8.185 5.702 1.00 50.16 220 LYS A O 1
ATOM 1723 N N . TYR A 1 221 ? -21.782 8.273 3.539 1.00 54.19 221 TYR A N 1
ATOM 1724 C CA . TYR A 1 221 ? -20.364 8.001 3.778 1.00 54.19 221 TYR A CA 1
ATOM 1725 C C . TYR A 1 221 ? -19.488 8.983 2.990 1.00 54.19 221 TYR A C 1
ATOM 1727 O O . TYR A 1 221 ? -19.788 9.317 1.847 1.00 54.19 221 TYR A O 1
ATOM 1735 N N . SER A 1 222 ? -18.437 9.487 3.640 1.00 58.97 222 SER A N 1
ATOM 1736 C CA . SER A 1 222 ? -17.467 10.430 3.065 1.00 58.97 222 SER A CA 1
ATOM 1737 C C . SER A 1 222 ? -16.766 9.834 1.833 1.00 58.97 222 SER A C 1
ATOM 1739 O O . SER A 1 222 ? -16.487 8.637 1.804 1.00 58.97 222 SER A O 1
ATOM 1741 N N . GLU A 1 223 ? -16.440 10.677 0.841 1.00 60.75 223 GLU A N 1
ATOM 1742 C CA . GLU A 1 223 ? -15.653 10.318 -0.362 1.00 60.75 223 GLU A CA 1
ATOM 1743 C C . GLU A 1 223 ? -14.332 9.613 -0.009 1.00 60.75 223 GLU A C 1
ATOM 1745 O O . GLU A 1 223 ? -13.859 8.714 -0.707 1.00 60.75 223 GLU A O 1
ATOM 1750 N N . LEU A 1 224 ? -13.735 10.032 1.106 1.00 67.25 224 LEU A N 1
ATOM 1751 C CA . LEU A 1 224 ? -12.631 9.352 1.761 1.00 67.25 224 LEU A CA 1
ATOM 1752 C C . LEU A 1 224 ? -13.217 8.468 2.861 1.00 67.25 224 LEU A C 1
ATOM 1754 O O . LEU A 1 224 ? -13.829 8.987 3.799 1.00 67.25 224 LEU A O 1
ATOM 1758 N N . GLY A 1 225 ? -13.031 7.151 2.738 1.00 78.75 225 GLY A N 1
ATOM 1759 C CA . GLY A 1 225 ? -13.380 6.194 3.786 1.00 78.75 225 GLY A CA 1
ATOM 1760 C C . GLY A 1 225 ? -12.641 6.472 5.095 1.00 78.75 225 GLY A C 1
ATOM 1761 O O . GLY A 1 225 ? -11.776 7.350 5.180 1.00 78.75 225 GLY A O 1
ATOM 1762 N N . HIS A 1 226 ? -12.951 5.705 6.138 1.00 89.44 226 HIS A N 1
ATOM 1763 C CA . HIS A 1 226 ? -12.234 5.846 7.403 1.00 89.44 226 HIS A CA 1
ATOM 1764 C C . HIS A 1 226 ? -10.810 5.274 7.309 1.00 89.44 226 HIS A C 1
ATOM 1766 O O . HIS A 1 226 ? -10.555 4.351 6.527 1.00 89.44 226 HIS A O 1
ATOM 1772 N N . PRO A 1 227 ? -9.861 5.807 8.100 1.00 93.31 227 PRO A N 1
ATOM 1773 C CA . PRO A 1 227 ? -8.490 5.325 8.083 1.00 93.31 227 PRO A CA 1
ATOM 1774 C C . PRO A 1 227 ? -8.416 3.889 8.607 1.00 93.31 227 PRO A C 1
ATOM 1776 O O . PRO A 1 227 ? -8.996 3.553 9.641 1.00 93.31 227 PRO A O 1
ATOM 1779 N N . PHE A 1 228 ? -7.679 3.045 7.893 1.00 94.69 228 PHE A N 1
ATOM 1780 C CA . PHE A 1 228 ? -7.415 1.649 8.262 1.00 94.69 228 PHE A CA 1
ATOM 1781 C C . PHE A 1 228 ? -5.937 1.427 8.601 1.00 94.69 228 PHE A C 1
ATOM 1783 O O . PHE A 1 228 ? -5.499 0.311 8.848 1.00 94.69 228 PHE A O 1
ATOM 1790 N N . GLY A 1 229 ? -5.137 2.485 8.584 1.00 95.56 229 GLY A N 1
ATOM 1791 C CA . GLY A 1 229 ? -3.710 2.390 8.807 1.00 95.56 229 GLY A CA 1
ATOM 1792 C C . GLY A 1 229 ? -3.022 3.724 8.605 1.00 95.56 229 GLY A C 1
ATOM 1793 O O . GLY A 1 229 ? -3.670 4.764 8.471 1.00 95.56 229 GLY A O 1
ATOM 1794 N N . TYR A 1 230 ? -1.698 3.688 8.573 1.00 96.75 230 TYR A N 1
ATOM 1795 C CA . TYR A 1 230 ? -0.881 4.868 8.326 1.00 96.75 230 TYR A CA 1
ATOM 1796 C C . TYR A 1 230 ? 0.485 4.508 7.736 1.00 96.75 230 TYR A C 1
ATOM 1798 O O . TYR A 1 230 ? 1.020 3.418 7.951 1.00 96.75 230 TYR A O 1
ATOM 1806 N N . LEU A 1 231 ? 1.067 5.458 7.008 1.00 97.19 231 LEU A N 1
ATOM 1807 C CA . LEU A 1 231 ? 2.444 5.419 6.534 1.00 97.19 231 LEU A CA 1
ATOM 1808 C C . LEU A 1 231 ? 3.353 6.081 7.566 1.00 97.19 231 LEU A C 1
ATOM 1810 O O . LEU A 1 231 ? 3.073 7.183 8.044 1.00 97.19 231 LEU A O 1
ATOM 1814 N N . LYS A 1 232 ? 4.454 5.413 7.910 1.00 96.31 232 LYS A N 1
ATOM 1815 C CA . LYS A 1 232 ? 5.421 5.928 8.881 1.00 96.31 232 LYS A CA 1
ATOM 1816 C C . LYS A 1 232 ? 6.847 5.516 8.521 1.00 96.31 232 LYS A C 1
ATOM 1818 O O . LYS A 1 232 ? 7.113 4.349 8.219 1.00 96.31 232 LYS A O 1
ATOM 1823 N N . ALA A 1 23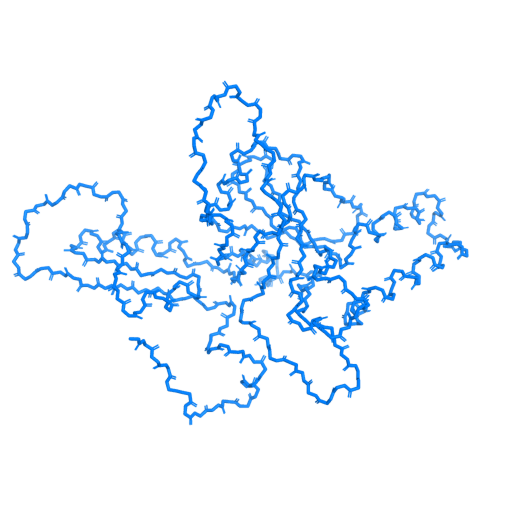3 ? 7.773 6.469 8.599 1.00 96.56 233 ALA A N 1
ATOM 1824 C CA . ALA A 1 233 ? 9.203 6.201 8.492 1.00 96.56 233 ALA A CA 1
ATOM 1825 C C . ALA A 1 233 ? 9.697 5.330 9.660 1.00 96.56 233 ALA A C 1
ATOM 1827 O O . ALA A 1 233 ? 9.225 5.440 10.794 1.00 96.56 233 ALA A O 1
ATOM 1828 N N . SER A 1 234 ? 10.663 4.451 9.401 1.00 95.62 234 SER A N 1
ATOM 1829 C CA . SER A 1 234 ? 11.355 3.737 10.471 1.00 95.62 234 SER A CA 1
ATOM 1830 C C . SER A 1 234 ? 12.149 4.716 11.343 1.00 95.62 234 SER A C 1
ATOM 1832 O O . SER A 1 234 ? 12.602 5.759 10.877 1.00 95.62 234 SER A O 1
ATOM 1834 N N . THR A 1 235 ? 12.379 4.366 12.610 1.00 93.38 235 THR A N 1
ATOM 1835 C CA . THR A 1 235 ? 13.211 5.181 13.516 1.00 93.38 235 THR A CA 1
ATOM 1836 C C . THR A 1 235 ? 14.633 5.374 12.981 1.00 93.38 235 THR A C 1
ATOM 1838 O O . THR A 1 235 ? 15.245 6.406 13.223 1.00 93.38 235 THR A O 1
ATOM 1841 N N . ALA A 1 236 ? 15.144 4.394 12.228 1.00 94.62 236 ALA A N 1
ATOM 1842 C CA . ALA A 1 236 ? 16.449 4.452 11.574 1.00 94.62 236 ALA A CA 1
ATOM 1843 C C . ALA A 1 236 ? 16.445 5.244 10.250 1.00 94.62 236 ALA A C 1
ATOM 1845 O O . ALA A 1 236 ? 17.493 5.354 9.623 1.00 94.62 236 ALA A O 1
ATOM 1846 N N . LEU A 1 237 ? 15.286 5.755 9.808 1.00 93.31 237 LEU A N 1
ATOM 1847 C CA . LEU A 1 237 ? 15.103 6.508 8.560 1.00 93.31 237 LEU A CA 1
ATOM 1848 C C . LEU A 1 237 ? 15.651 5.792 7.311 1.00 93.31 237 LEU A C 1
ATOM 1850 O O . LEU A 1 237 ? 16.135 6.421 6.375 1.00 93.31 237 LEU A O 1
ATOM 1854 N N . ASN A 1 238 ? 15.559 4.464 7.287 1.00 94.81 238 ASN A N 1
ATOM 1855 C CA . ASN A 1 238 ? 16.030 3.638 6.173 1.00 94.81 238 ASN A CA 1
ATOM 1856 C C . ASN A 1 238 ? 14.898 3.074 5.302 1.00 94.81 238 ASN A C 1
ATOM 1858 O O . ASN A 1 238 ? 15.143 2.663 4.172 1.00 94.81 238 ASN A O 1
ATOM 1862 N N . CYS A 1 239 ? 13.669 3.032 5.816 1.00 95.75 239 CYS A N 1
ATOM 1863 C CA . CYS A 1 239 ? 12.509 2.534 5.090 1.00 95.75 239 CYS A CA 1
ATOM 1864 C C . CYS A 1 239 ? 11.222 3.188 5.593 1.00 95.75 239 CYS A C 1
ATOM 1866 O O . CYS A 1 239 ? 11.159 3.734 6.698 1.00 95.75 239 CYS A O 1
ATOM 1868 N N . VAL A 1 240 ? 10.174 3.099 4.783 1.00 97.44 240 VAL A N 1
ATOM 1869 C CA . VAL A 1 240 ? 8.814 3.489 5.159 1.00 97.44 240 VAL A CA 1
ATOM 1870 C C . VAL A 1 240 ? 7.988 2.227 5.309 1.00 97.44 240 VAL A C 1
ATOM 1872 O O . VAL A 1 240 ? 8.176 1.264 4.571 1.00 97.44 240 VAL A O 1
ATOM 1875 N N . ASN A 1 241 ? 7.090 2.220 6.287 1.00 96.81 241 ASN A N 1
ATOM 1876 C CA . ASN A 1 241 ? 6.218 1.090 6.553 1.00 96.81 241 ASN A CA 1
ATOM 1877 C C . ASN A 1 241 ? 4.758 1.530 6.491 1.00 96.81 241 ASN A C 1
ATOM 1879 O O . ASN A 1 241 ? 4.411 2.603 6.989 1.00 96.81 241 ASN A O 1
ATOM 1883 N N . LEU A 1 242 ? 3.923 0.669 5.922 1.00 97.06 242 LEU A N 1
ATOM 1884 C CA . LEU A 1 242 ? 2.480 0.705 6.069 1.00 97.06 242 LEU A CA 1
ATOM 1885 C C . LEU A 1 242 ? 2.130 -0.092 7.323 1.00 97.06 242 LEU A C 1
ATOM 1887 O O . LEU A 1 242 ? 2.389 -1.295 7.400 1.00 97.06 242 LEU A O 1
ATOM 1891 N N . PHE A 1 243 ? 1.562 0.597 8.303 1.00 95.88 243 PHE A N 1
ATOM 1892 C CA . PHE A 1 243 ? 0.963 -0.022 9.473 1.00 95.88 243 PHE A CA 1
ATOM 1893 C C . PHE A 1 243 ? -0.517 -0.227 9.186 1.00 95.88 243 PHE A C 1
ATOM 1895 O O . PHE A 1 243 ? -1.236 0.752 8.984 1.00 95.88 243 PHE A O 1
ATOM 1902 N N . VAL A 1 244 ? -0.954 -1.482 9.140 1.00 95.31 244 VAL A N 1
ATOM 1903 C CA . VAL A 1 244 ? -2.360 -1.845 8.941 1.00 95.31 244 VAL A CA 1
ATOM 1904 C C . VAL A 1 244 ? -2.985 -2.099 10.306 1.00 95.31 244 VAL A C 1
ATOM 1906 O O . VAL A 1 244 ? -2.475 -2.870 11.123 1.00 95.31 244 VAL A O 1
ATOM 1909 N N . MET A 1 245 ? -4.082 -1.394 10.540 1.00 94.38 245 MET A N 1
ATOM 1910 C CA . MET A 1 245 ? -4.818 -1.301 11.789 1.00 94.38 245 MET A CA 1
ATOM 1911 C C . MET A 1 245 ? -6.281 -1.709 11.545 1.00 94.38 245 MET A C 1
ATOM 1913 O O . MET A 1 245 ? -6.722 -1.801 10.395 1.00 94.38 245 MET A O 1
ATOM 1917 N N . PRO A 1 246 ? -7.080 -1.912 12.606 1.00 92.75 246 PRO A N 1
ATOM 1918 C CA . PRO A 1 246 ? -8.523 -2.048 12.456 1.00 92.75 246 PRO A CA 1
ATOM 1919 C C . PRO A 1 246 ? -9.132 -0.877 11.678 1.00 92.75 246 PRO A C 1
ATOM 1921 O O . PRO A 1 246 ? -8.663 0.263 11.757 1.00 92.75 246 PRO A O 1
ATOM 1924 N N . TYR A 1 247 ? -10.225 -1.136 10.965 1.00 92.44 247 TYR A N 1
ATOM 1925 C CA . TYR A 1 247 ? -10.941 -0.079 10.264 1.00 92.44 247 TYR A CA 1
ATOM 1926 C C . TYR A 1 247 ? -11.433 0.996 11.245 1.00 92.44 247 TYR A C 1
ATOM 1928 O O . TYR A 1 247 ? -12.023 0.687 12.283 1.00 92.44 247 TYR A O 1
ATOM 1936 N N . ASN A 1 248 ? -11.192 2.267 10.921 1.00 92.56 248 ASN A N 1
ATOM 1937 C CA . ASN A 1 248 ? -11.511 3.409 11.776 1.00 92.56 248 ASN A CA 1
ATOM 1938 C C . ASN A 1 248 ? -10.842 3.330 13.172 1.00 92.56 248 ASN A C 1
ATOM 1940 O O . ASN A 1 248 ? -11.436 3.671 14.201 1.00 92.56 248 ASN A O 1
ATOM 1944 N N . TYR A 1 249 ? -9.578 2.884 13.211 1.00 93.31 249 TYR A N 1
ATOM 1945 C CA . TYR A 1 249 ? -8.795 2.756 14.445 1.00 93.31 249 TYR A CA 1
ATOM 1946 C C . TYR A 1 249 ? -8.729 4.024 15.325 1.00 93.31 249 TYR A C 1
ATOM 1948 O O . TYR A 1 249 ? -8.701 3.853 16.545 1.00 93.31 249 TYR A O 1
ATOM 1956 N N . PRO A 1 250 ? -8.754 5.278 14.817 1.00 93.38 250 PRO A N 1
ATOM 1957 C CA . PRO A 1 250 ? -8.698 6.455 15.688 1.00 93.38 250 PRO A CA 1
ATOM 1958 C C . PRO A 1 250 ? -9.902 6.577 16.628 1.00 93.38 250 PRO A C 1
ATOM 1960 O O . PRO A 1 250 ? -9.795 7.216 17.669 1.00 93.38 250 PRO A O 1
ATOM 1963 N N . VAL A 1 251 ? -11.034 5.951 16.286 1.00 93.56 251 VAL A N 1
ATOM 1964 C CA . VAL A 1 251 ? -12.210 5.853 17.164 1.00 93.56 251 VAL A CA 1
ATOM 1965 C C . VAL A 1 251 ? -12.125 4.613 18.053 1.00 93.56 251 VAL A C 1
ATOM 1967 O O . VAL A 1 251 ? -12.412 4.692 19.246 1.00 93.56 251 VAL A O 1
ATOM 1970 N N . LEU A 1 252 ? -11.707 3.471 17.496 1.00 93.25 252 LEU A N 1
ATOM 1971 C CA . LEU A 1 252 ? -11.635 2.210 18.238 1.00 93.25 252 LEU A CA 1
ATOM 1972 C C . LEU A 1 252 ? -10.601 2.250 19.367 1.00 93.25 252 LEU A C 1
ATOM 1974 O O . LEU A 1 252 ? -10.892 1.810 20.477 1.00 93.25 252 LEU A O 1
ATOM 1978 N N . LEU A 1 253 ? -9.392 2.747 19.096 1.00 93.75 253 LEU A N 1
ATOM 1979 C CA . LEU A 1 253 ? -8.297 2.677 20.059 1.00 93.75 253 LEU A CA 1
ATOM 1980 C C . LEU A 1 253 ? -8.629 3.439 21.355 1.00 93.75 253 LEU A C 1
ATOM 1982 O O . LEU A 1 253 ? -8.572 2.815 22.411 1.00 93.75 253 LEU A O 1
ATOM 1986 N N . PRO A 1 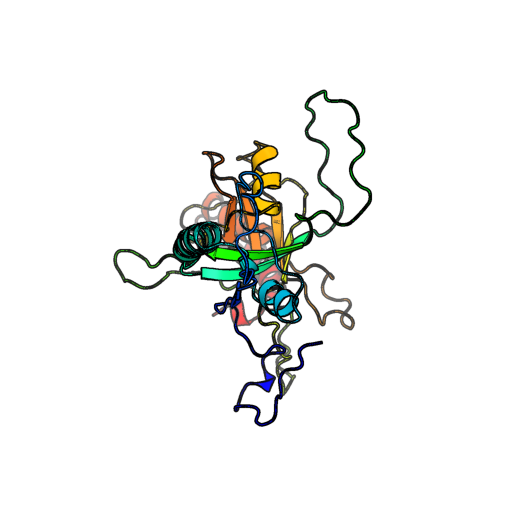254 ? -9.077 4.710 21.344 1.00 93.81 254 PRO A N 1
ATOM 1987 C CA . PRO A 1 254 ? -9.463 5.389 22.582 1.00 93.81 254 PRO A CA 1
ATOM 1988 C C . PRO A 1 254 ? -10.556 4.656 23.371 1.00 93.81 254 PRO A C 1
ATOM 1990 O O . PRO A 1 254 ? -10.501 4.628 24.598 1.00 93.81 254 PRO A O 1
ATOM 1993 N N . LEU A 1 255 ? -11.518 4.018 22.689 1.00 93.69 255 LEU A N 1
ATOM 1994 C CA . LEU A 1 255 ? -12.543 3.202 23.350 1.00 93.69 255 LEU A CA 1
ATOM 1995 C C . LEU A 1 255 ? -11.926 1.985 24.050 1.00 93.69 255 LEU A C 1
ATOM 1997 O O . LEU A 1 255 ? -12.290 1.686 25.187 1.00 93.69 255 LEU A O 1
ATOM 2001 N N . LEU A 1 256 ? -10.992 1.286 23.404 1.00 93.00 256 LEU A N 1
ATOM 2002 C CA . LEU A 1 256 ? -10.285 0.160 24.019 1.00 93.00 256 LEU A CA 1
ATOM 2003 C C . LEU A 1 256 ? -9.402 0.615 25.190 1.00 93.00 256 LEU A C 1
ATOM 2005 O O . LEU A 1 256 ? -9.389 -0.035 26.234 1.00 93.00 256 LEU A O 1
ATOM 2009 N N . ASP A 1 257 ? -8.706 1.742 25.049 1.00 92.44 257 ASP A N 1
ATOM 2010 C CA . ASP A 1 257 ? -7.844 2.284 26.100 1.00 92.44 257 ASP A CA 1
ATOM 2011 C C . ASP A 1 257 ? -8.651 2.671 27.350 1.00 92.44 257 ASP A C 1
ATOM 2013 O O . ASP A 1 257 ? -8.291 2.285 28.464 1.00 92.44 257 ASP A O 1
ATOM 2017 N N . ASP A 1 258 ? -9.796 3.337 27.167 1.00 92.50 258 ASP A N 1
ATOM 2018 C CA . ASP A 1 258 ? -10.751 3.654 28.236 1.00 92.50 258 ASP A CA 1
ATOM 2019 C C . ASP A 1 258 ? -11.295 2.379 28.908 1.00 92.50 258 ASP A C 1
ATOM 2021 O O . ASP A 1 258 ? -11.305 2.255 30.139 1.00 92.50 258 ASP A O 1
ATOM 2025 N N . LEU A 1 259 ? -11.650 1.362 28.113 1.00 92.69 259 LEU A N 1
ATOM 2026 C CA . LEU A 1 259 ? -12.121 0.080 28.637 1.00 92.69 259 LEU A CA 1
ATOM 2027 C C . LEU A 1 259 ? -11.075 -0.593 29.537 1.00 92.69 259 LEU A C 1
ATOM 2029 O O . LEU A 1 259 ? -11.414 -1.109 30.609 1.00 92.69 259 LEU A O 1
ATOM 2033 N N . PHE A 1 260 ? -9.813 -0.615 29.107 1.00 92.00 260 PHE A N 1
ATOM 2034 C CA . PHE A 1 260 ? -8.746 -1.300 29.830 1.00 92.00 260 PHE A CA 1
ATOM 2035 C C . PHE A 1 260 ? -8.246 -0.499 31.034 1.00 92.00 260 PHE A C 1
ATOM 2037 O O . PHE A 1 260 ? -8.135 -1.063 32.126 1.00 92.00 260 PHE A O 1
ATOM 2044 N N . LYS A 1 261 ? -7.980 0.801 30.869 1.00 91.56 261 LYS A N 1
ATOM 2045 C CA . LYS A 1 261 ? -7.369 1.639 31.912 1.00 91.56 261 LYS A CA 1
ATOM 2046 C C . LYS A 1 261 ? -8.377 2.158 32.931 1.00 91.56 261 LYS A C 1
ATOM 2048 O O . LYS A 1 261 ? -8.096 2.123 34.127 1.00 91.56 261 LYS A O 1
ATOM 2053 N N . VAL A 1 262 ? -9.545 2.620 32.483 1.00 92.06 262 VAL A N 1
ATOM 2054 C CA . VAL A 1 262 ? -10.545 3.260 33.354 1.00 92.06 262 VAL A CA 1
ATOM 2055 C C . VAL A 1 262 ? -11.525 2.224 33.888 1.00 92.06 262 VAL A C 1
ATOM 2057 O O . VAL A 1 262 ? -11.773 2.140 35.092 1.00 92.06 262 VAL A O 1
ATOM 2060 N N . HIS A 1 263 ? -12.061 1.392 33.000 1.00 90.62 263 HIS A N 1
ATOM 2061 C CA . HIS A 1 263 ? -13.141 0.469 33.335 1.00 90.62 263 HIS A CA 1
ATOM 2062 C C . HIS A 1 263 ? -12.679 -0.941 33.727 1.00 90.62 263 HIS A C 1
ATOM 2064 O O . HIS A 1 263 ? -13.513 -1.761 34.118 1.00 90.62 263 HIS A O 1
ATOM 2070 N N . LYS A 1 264 ? -11.373 -1.242 33.671 1.00 91.38 264 LYS A N 1
ATOM 2071 C CA . LYS A 1 264 ? -10.794 -2.552 34.034 1.00 91.38 264 LYS A CA 1
ATOM 2072 C C . LYS A 1 264 ? -11.531 -3.723 33.364 1.00 91.38 264 LYS A C 1
ATOM 2074 O O . LYS A 1 264 ? -11.914 -4.686 34.030 1.00 91.38 264 LYS A O 1
ATOM 2079 N N . ALA A 1 265 ? -11.774 -3.603 32.058 1.00 89.31 265 ALA A N 1
ATOM 2080 C CA . ALA A 1 265 ? -12.514 -4.562 31.232 1.00 89.31 265 ALA A CA 1
ATOM 2081 C C . ALA A 1 265 ? -13.993 -4.780 31.626 1.00 89.31 265 ALA A C 1
ATOM 2083 O O . ALA A 1 265 ? -14.594 -5.787 31.253 1.00 89.31 265 ALA A O 1
ATOM 2084 N N . LYS A 1 266 ? -14.614 -3.839 32.353 1.00 92.06 266 LYS A N 1
ATOM 2085 C CA . LYS A 1 266 ? -16.048 -3.863 32.687 1.00 92.06 266 LYS A CA 1
ATOM 2086 C C . LYS A 1 266 ? -16.792 -2.729 31.970 1.00 92.06 266 LYS A C 1
ATOM 2088 O O . LYS A 1 266 ? -16.876 -1.627 32.508 1.00 92.06 266 LYS A O 1
ATOM 2093 N N . PRO A 1 267 ? -17.353 -2.972 30.773 1.00 91.75 267 PRO A N 1
ATOM 2094 C CA . PRO A 1 267 ? -17.923 -1.910 29.952 1.00 91.75 267 PRO A CA 1
ATOM 2095 C C . PRO A 1 267 ? -19.170 -1.298 30.600 1.00 91.75 267 PRO A C 1
ATOM 2097 O O . PRO A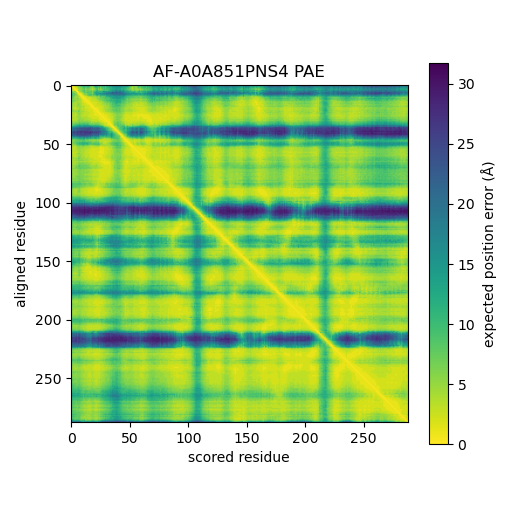 1 267 ? -20.138 -2.008 30.903 1.00 91.75 267 PRO A O 1
ATOM 2100 N N . THR A 1 268 ? -19.157 0.026 30.769 1.00 94.69 268 THR A N 1
ATOM 2101 C CA . THR A 1 268 ? -20.306 0.818 31.233 1.00 94.69 268 THR A CA 1
ATOM 2102 C C . THR A 1 268 ? -21.378 0.938 30.148 1.00 94.69 268 THR A C 1
ATOM 2104 O O . THR A 1 268 ? -21.113 0.690 28.972 1.00 94.69 268 THR A O 1
ATOM 2107 N N . LEU A 1 269 ? -22.597 1.352 30.515 1.00 94.94 269 LEU A N 1
ATOM 2108 C CA . LEU A 1 269 ? -23.673 1.574 29.539 1.00 94.94 269 LEU A CA 1
ATOM 2109 C C . LEU A 1 269 ? -23.266 2.603 28.470 1.00 94.94 269 LEU A C 1
ATOM 2111 O O . LEU A 1 269 ? -23.467 2.365 27.284 1.00 94.94 269 LEU A O 1
ATOM 2115 N N . LYS A 1 270 ? -22.631 3.705 28.891 1.00 95.12 270 LYS A N 1
ATOM 2116 C CA . LYS A 1 270 ? -22.123 4.742 27.985 1.00 95.12 270 LYS A CA 1
ATOM 2117 C C . LYS A 1 270 ? -21.062 4.184 27.034 1.00 95.12 270 LYS A C 1
ATOM 2119 O O . LYS A 1 270 ? -21.125 4.449 25.840 1.00 95.12 270 LYS A O 1
ATOM 2124 N N . TRP A 1 271 ? -20.124 3.385 27.547 1.00 95.81 271 TRP A N 1
ATOM 2125 C CA . TRP A 1 271 ? -19.101 2.753 26.715 1.00 95.81 271 TRP A CA 1
ATOM 2126 C C . TRP A 1 271 ? -19.722 1.831 25.659 1.00 95.81 271 TRP A C 1
ATOM 2128 O O . TRP A 1 271 ? -19.369 1.921 24.487 1.00 95.81 271 TRP A O 1
ATOM 2138 N N . ARG A 1 272 ? -20.697 0.995 26.050 1.00 95.00 272 ARG A N 1
ATOM 2139 C CA . ARG A 1 272 ? -21.399 0.094 25.117 1.00 95.00 272 ARG A CA 1
ATOM 2140 C C . ARG A 1 272 ? -22.101 0.865 24.011 1.00 95.00 272 ARG A C 1
ATOM 2142 O O . ARG A 1 272 ? -21.945 0.505 22.856 1.00 95.00 272 ARG A O 1
ATOM 2149 N N . GLN A 1 273 ? -22.795 1.952 24.346 1.00 95.94 273 GLN A N 1
ATOM 2150 C CA . GLN A 1 273 ? -23.452 2.807 23.354 1.00 95.94 273 GLN A CA 1
ATOM 2151 C C . GLN A 1 273 ? -22.449 3.411 22.358 1.00 95.94 273 GLN A C 1
ATOM 2153 O O . GLN A 1 273 ? -22.698 3.402 21.153 1.00 95.94 273 GLN A O 1
ATOM 2158 N N . SER A 1 274 ? -21.299 3.898 22.837 1.00 94.88 274 SER A N 1
ATOM 2159 C CA . SER A 1 274 ? -20.234 4.406 21.962 1.00 94.88 274 SER A CA 1
ATOM 2160 C C . SER A 1 274 ? -19.652 3.311 21.067 1.00 94.88 274 SER A C 1
ATOM 2162 O O . SER A 1 274 ? -19.447 3.535 19.875 1.00 94.88 274 SER A O 1
ATOM 2164 N N . PHE A 1 275 ? -19.420 2.119 21.617 1.00 95.00 275 PHE A N 1
ATOM 2165 C CA . PHE A 1 275 ? -18.895 0.981 20.868 1.00 95.00 275 PHE A CA 1
ATOM 2166 C C . PHE A 1 275 ? -19.897 0.466 19.824 1.00 95.00 275 PHE A C 1
ATOM 2168 O O . PHE A 1 275 ? -19.531 0.256 18.674 1.00 95.00 275 PHE A O 1
ATOM 2175 N N . GLU A 1 276 ? -21.179 0.357 20.169 1.00 94.00 276 GLU A N 1
ATOM 2176 C CA . GLU A 1 276 ? -22.258 0.029 19.229 1.00 94.00 276 GLU A CA 1
ATOM 2177 C C . GLU A 1 276 ? -22.371 1.058 18.098 1.00 94.00 276 GLU A C 1
ATOM 2179 O O . GLU A 1 276 ? -22.642 0.696 16.954 1.00 94.00 276 GLU A O 1
ATOM 2184 N N . SER A 1 277 ? -22.148 2.342 18.395 1.00 92.88 277 SER A N 1
ATOM 2185 C CA . SER A 1 277 ? -22.082 3.387 17.370 1.00 92.88 277 SER A CA 1
ATOM 2186 C C . SER A 1 277 ? -20.894 3.176 16.428 1.00 92.88 277 SER A C 1
ATOM 2188 O O . SER A 1 277 ? -21.062 3.231 15.211 1.00 92.88 277 SER A O 1
ATOM 2190 N N . TYR A 1 278 ? -19.714 2.855 16.970 1.00 92.38 278 TYR A N 1
ATOM 2191 C CA . TYR A 1 278 ? -18.533 2.515 16.174 1.00 92.38 278 TYR A CA 1
ATOM 2192 C C . TYR A 1 278 ? -18.789 1.311 15.255 1.00 92.38 278 TYR A C 1
ATOM 2194 O O . TYR A 1 278 ? -18.494 1.393 14.062 1.00 92.38 278 TYR A O 1
ATOM 2202 N N . LEU A 1 279 ? -19.411 0.240 15.761 1.00 90.69 279 LEU A N 1
ATOM 2203 C CA . LEU A 1 279 ? -19.712 -0.956 14.964 1.00 90.69 279 LEU A CA 1
ATOM 2204 C C . LEU A 1 279 ? -20.571 -0.647 13.726 1.00 90.69 279 LEU A C 1
ATOM 2206 O O . LEU A 1 279 ? -20.389 -1.275 12.689 1.00 90.69 279 LEU A O 1
ATOM 2210 N N . LYS A 1 280 ? -21.456 0.358 13.790 1.00 87.56 280 LYS A N 1
ATOM 2211 C CA . LYS A 1 280 ? -22.276 0.800 12.643 1.00 87.56 280 LYS A CA 1
ATOM 2212 C C . LYS A 1 280 ? -21.467 1.495 11.543 1.00 87.56 280 LYS A C 1
ATOM 2214 O O . LYS A 1 280 ? -21.952 1.617 10.422 1.00 87.56 280 LYS A O 1
ATOM 2219 N N . THR A 1 281 ? -20.266 1.978 11.863 1.00 85.38 281 THR A N 1
ATOM 2220 C CA . THR A 1 281 ? -19.360 2.633 10.904 1.00 85.38 281 THR A CA 1
ATOM 2221 C C . THR A 1 281 ? -18.426 1.653 10.201 1.00 85.38 281 THR A C 1
ATOM 2223 O O . THR A 1 281 ? -17.771 2.033 9.234 1.00 85.38 281 THR A O 1
ATOM 2226 N N . MET A 1 282 ? -18.354 0.403 10.666 1.00 85.94 282 MET A N 1
ATOM 2227 C CA . MET A 1 282 ? -17.416 -0.605 10.182 1.00 85.94 282 MET A CA 1
ATOM 2228 C C . MET A 1 282 ? -18.070 -1.541 9.154 1.00 85.94 282 MET A C 1
ATOM 2230 O O . MET A 1 282 ? -19.231 -1.917 9.343 1.00 85.94 282 MET A O 1
ATOM 2234 N N . PRO A 1 283 ? -17.367 -1.940 8.073 1.00 85.12 283 PRO A N 1
ATOM 2235 C CA . PRO A 1 283 ? -17.921 -2.896 7.126 1.00 85.12 283 PRO A CA 1
ATOM 2236 C C . PRO A 1 283 ? -18.226 -4.233 7.822 1.00 85.12 283 PRO A C 1
ATOM 2238 O O . PRO A 1 283 ? -17.385 -4.714 8.585 1.00 85.12 283 PRO A O 1
ATOM 2241 N N . PRO A 1 284 ? -19.376 -4.880 7.553 1.00 84.81 284 PRO A N 1
ATOM 2242 C CA . PRO A 1 284 ? -19.802 -6.071 8.296 1.00 84.81 284 PRO A CA 1
ATOM 2243 C C . PRO A 1 284 ? -18.796 -7.229 8.292 1.00 84.81 284 PRO A C 1
ATOM 2245 O O . PRO A 1 284 ? -18.705 -7.967 9.267 1.00 84.81 284 PRO A O 1
ATOM 2248 N N . TYR A 1 285 ? -18.008 -7.374 7.225 1.00 85.81 285 TYR A N 1
ATOM 2249 C CA . TYR A 1 285 ? -17.008 -8.437 7.095 1.00 85.81 285 TYR A CA 1
ATOM 2250 C C . TYR A 1 285 ? -15.777 -8.259 8.004 1.00 85.81 285 TYR A C 1
ATOM 2252 O O . TYR A 1 285 ? -15.011 -9.202 8.154 1.00 85.81 285 TYR A O 1
ATOM 2260 N N . TYR A 1 286 ? -15.589 -7.094 8.637 1.00 85.00 286 TYR A N 1
ATOM 2261 C CA . TYR A 1 286 ? -14.554 -6.893 9.663 1.00 85.00 286 TYR A CA 1
ATOM 2262 C C . TYR A 1 286 ? -14.947 -7.444 11.045 1.00 85.00 286 TYR A C 1
ATOM 2264 O O . TYR A 1 286 ? -14.122 -7.429 11.952 1.00 85.00 286 TYR A O 1
ATOM 2272 N N . LEU A 1 287 ? -16.198 -7.883 11.235 1.00 81.69 287 LEU A N 1
ATOM 2273 C CA . LEU A 1 287 ? -16.665 -8.480 12.496 1.00 81.69 287 LEU A CA 1
ATOM 2274 C C . LEU A 1 287 ? -16.296 -9.966 12.648 1.00 81.69 287 LEU A C 1
ATOM 2276 O O . LEU A 1 287 ? -16.551 -10.528 13.714 1.00 81.69 287 LEU A O 1
ATOM 2280 N N . GLY A 1 288 ? -15.808 -10.595 11.573 1.00 68.69 288 GLY A N 1
ATOM 2281 C CA . GLY A 1 288 ? -15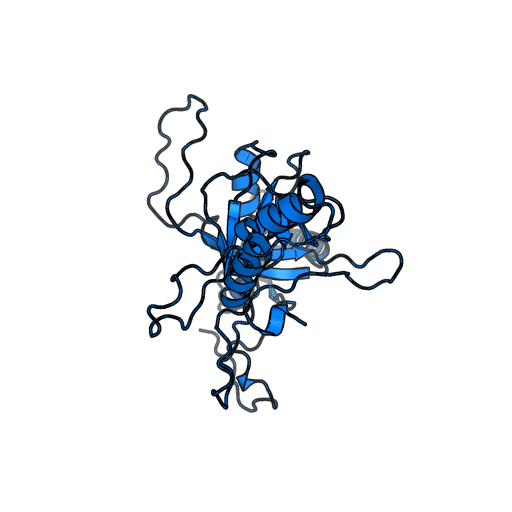.508 -12.029 11.499 1.00 68.69 288 GLY A CA 1
ATOM 2282 C C . GLY A 1 288 ? -14.197 -12.443 12.148 1.00 68.69 288 GLY A C 1
ATOM 2283 O O . GLY A 1 288 ? -13.360 -11.564 12.446 1.00 68.69 288 GLY A O 1
#

Nearest PDB structures (foldseek):
  7ycx-assembly1_F  TM=9.599E-01  e=8.594E-47  Homo sapiens
  8rc4-assembly1_f  TM=9.642E-01  e=7.300E-41  Homo sapiens
  8rbx-assembly1_f  TM=9.667E-01  e=1.814E-37  Homo sapiens
  7cun-assembly1_F  TM=8.930E-01  e=1.732E-31  Homo sapiens

Sequence (288 aa):
QLHLPLNSPLPGSELTKEPFRWDQRLFALVLRLPGITAPESEQMTAVPVDDSAITPMCEVTGGRSYCVCSPRMLNQCLESLVQKVQSGVVINFEKAGPDPSPIDDGQVDISRPFGPQPWHSCHKLIYVRPNPKTGVPIGHWPVPESFWPDQNSPTLPPRTSHPVVKFSCTDCEPMVIDKLPFDKYELEPSPLTQFILERKSPQTCWQASIAHAELNNSAKYSELGHPFGYLKASTALNCVNLFVMPYNYPVLLPLLDDLFKVHKAKPTLKWRQSFESYLKTMPPYYLG

Organism: Anhinga anhinga (NCBI:txid56067)